Protein AF-0000000087413180 (afdb_homodimer)

Foldseek 3Di:
DKKKKKKFFWDVPQVVLVVCLCVPPVVVLCVVLPKAWPDKDWDDDDPDDTTMIITMTDAPDPVSVVSSVVCSVPDPVNVVSLCVSQVVHHTTPDMDMDMGDDDPVVVVVVVVVVVD/DKKKKKKFFWDVPQVVLVVCLCVPPVVVLCVVLPKAWPDKDWDDDDPDDTTMIITMTDAPDPVSVVSSVVCSVPDPVNVVSLCVSQVVHHTTPDMDMDMGDDDPVVVVVVVVVVVD

Secondary structure (DSSP, 8-state):
-EEEEEEEEEPTT-HHHHHHHIIIIIHHHHHHTT-EEEEEEEE---TT---EEEEEEEESSHHHHHHHHHHHHT-HHHHHHHHHHTTTS-SEEEEEEEEEE--HHHHHHHHHHHH-/-EEEEEEEEEPTT-HHHHHHHIIIIIHHHHHHTT-EEEEEEEE---TT---EEEEEEEESSHHHHHHHHHHHHT-HHHHHHHHHHTTTS-SEEEEEEEEEE--HHHHHHHHHHHH-

pLDDT: mean 90.56, std 16.08, range [30.81, 98.75]

Organism: NCBI:txid267746

Sequence (232 aa):
MIFELRKYTAMPGKMPDLLKRFENHTLRLFKKHDMSIVGFWCAEIDDNSADEIFYLLTFKDRNHLETSWNQFFTDEEWIKVKKESEKNGPLVAGVKSTILRTPAFFREGHEERRREMIFELRKYTAMPGKMPDLLKRFENHTLRLFKKHDMSIVGFWCAEIDDNSADEIFYLLTFKDRNHLETSWNQFFTDEEWIKVKKESEKNGPLVAGVKSTILRTPAFFREGHEERRRE

Nearest PDB structures (foldseek):
  2ap6-assembly1_A  TM=8.828E-01  e=2.186E-08  Agrobacterium fabrum str. C58
  5ixu-assembly1_A  TM=8.444E-01  e=2.840E-08  Paraburkholderia xenovorans LB400
  5k9f-assembly1_A  TM=8.907E-01  e=2.803E-07  Paraburkholderia xenovorans LB400
  1vqs-assembly1_B  TM=8.725E-01  e=8.524E-07  Agrobacterium fabrum str. C58
  7byw-assembly1_B  TM=5.966E-01  e=1.108E-01  Paracidovorax avenae ATCC 19860

Radius of gyration: 19.0 Å; Cα contacts (8 Å, |Δi|>4): 367; chains: 2; bounding box: 39×54×48 Å

Solvent-accessible surface area (backbone atoms only — not comparable to full-atom values): 12482 Å² total; per-residue (Å²): 105,33,34,37,42,37,39,35,32,33,26,92,90,22,48,68,61,47,52,48,45,37,72,74,43,47,57,61,51,30,52,75,41,73,40,45,74,77,48,59,29,33,47,64,64,56,104,80,51,72,54,31,39,38,36,32,35,45,33,70,38,70,66,51,44,55,51,29,51,52,52,46,72,67,29,66,68,49,52,48,51,55,51,62,72,31,69,92,42,75,39,66,69,45,76,46,78,44,49,28,34,66,48,72,75,55,55,53,49,54,53,47,56,69,71,96,103,34,32,36,42,38,38,35,32,33,26,91,90,22,48,68,60,47,50,48,45,39,74,75,43,47,58,63,50,31,53,75,42,72,41,44,75,79,46,60,30,32,47,64,63,55,103,81,51,73,54,30,39,40,36,32,34,44,32,69,39,71,67,50,44,52,51,30,50,52,51,46,71,66,29,67,67,49,51,48,51,54,52,63,74,30,69,93,42,75,39,65,70,45,75,47,80,42,48,29,36,62,48,71,74,56,55,54,50,55,54,46,55,71,70,97

Structure (mmCIF, N/CA/C/O backbone):
data_AF-0000000087413180-model_v1
#
loop_
_entity.id
_entity.type
_entity.pdbx_description
1 polymer 'NIPSNAP domain-containing protein'
#
loop_
_atom_site.group_PDB
_atom_site.id
_atom_site.type_symbol
_atom_site.label_atom_id
_atom_site.label_alt_id
_atom_site.label_comp_id
_atom_site.label_asym_id
_atom_site.label_entity_id
_atom_site.label_seq_id
_atom_site.pdbx_PDB_ins_code
_atom_site.Cartn_x
_atom_site.Cartn_y
_atom_site.Cartn_z
_atom_site.occupancy
_atom_site.B_iso_or_equiv
_atom_site.auth_seq_id
_atom_site.auth_comp_id
_atom_site.auth_asym_id
_atom_site.auth_atom_id
_atom_site.pdbx_PDB_model_num
ATOM 1 N N . MET A 1 1 ? -16.719 -0.895 -1.918 1 93.19 1 MET A N 1
ATOM 2 C CA . MET A 1 1 ? -15.469 -1.436 -2.436 1 93.19 1 MET A CA 1
ATOM 3 C C . MET A 1 1 ? -14.398 -1.462 -1.349 1 93.19 1 MET A C 1
ATOM 5 O O . MET A 1 1 ? -14.312 -0.539 -0.537 1 93.19 1 MET A O 1
ATOM 9 N N . ILE A 1 2 ? -13.68 -2.605 -1.309 1 95.31 2 ILE A N 1
ATOM 10 C CA . ILE A 1 2 ? -12.609 -2.711 -0.33 1 95.31 2 ILE A CA 1
ATOM 11 C C . ILE A 1 2 ? -11.297 -3.055 -1.037 1 95.31 2 ILE A C 1
ATOM 13 O O . ILE A 1 2 ? -11.305 -3.465 -2.201 1 95.31 2 ILE A O 1
ATOM 17 N N . PHE A 1 3 ? -10.211 -2.82 -0.294 1 96.94 3 PHE A N 1
ATOM 18 C CA . PHE A 1 3 ? -8.875 -3.107 -0.804 1 96.94 3 PHE A CA 1
ATOM 19 C C . PHE A 1 3 ? -8.156 -4.098 0.102 1 96.94 3 PHE A C 1
ATOM 21 O O . PHE A 1 3 ? -8.477 -4.215 1.286 1 96.94 3 PHE A O 1
ATOM 28 N N . GLU A 1 4 ? -7.305 -4.801 -0.457 1 97.94 4 GLU A N 1
ATOM 29 C CA . GLU A 1 4 ? -6.391 -5.652 0.301 1 97.94 4 GLU A CA 1
ATOM 30 C C . GLU A 1 4 ? -4.938 -5.371 -0.073 1 97.94 4 GLU A C 1
ATOM 32 O O . GLU A 1 4 ? -4.551 -5.523 -1.233 1 97.94 4 GLU A O 1
ATOM 37 N N . LEU A 1 5 ? -4.199 -4.949 0.893 1 98.25 5 LEU A N 1
ATOM 38 C CA . LEU A 1 5 ? -2.756 -4.82 0.741 1 98.25 5 LEU A CA 1
ATOM 39 C C . LEU A 1 5 ? -2.043 -6.07 1.248 1 98.25 5 LEU A C 1
ATOM 41 O O . LEU A 1 5 ? -2.213 -6.461 2.406 1 98.25 5 LEU A O 1
ATOM 45 N N . ARG A 1 6 ? -1.249 -6.688 0.356 1 98.38 6 ARG A N 1
ATOM 46 C CA . ARG A 1 6 ? -0.467 -7.848 0.77 1 98.38 6 ARG A CA 1
ATOM 47 C C . ARG A 1 6 ? 1.028 -7.559 0.68 1 98.38 6 ARG A C 1
ATOM 49 O O . ARG A 1 6 ? 1.507 -7.043 -0.332 1 98.38 6 ARG A O 1
ATOM 56 N N . LYS A 1 7 ? 1.663 -7.844 1.753 1 97.69 7 LYS A N 1
ATOM 57 C CA . LYS A 1 7 ? 3.117 -7.762 1.842 1 97.69 7 LYS A CA 1
ATOM 58 C C . LYS A 1 7 ? 3.744 -9.148 1.912 1 97.69 7 LYS A C 1
ATOM 60 O O . LYS A 1 7 ? 3.416 -9.938 2.801 1 97.69 7 LYS A O 1
ATOM 65 N N . TYR A 1 8 ? 4.68 -9.359 0.95 1 97.62 8 TYR A N 1
ATOM 66 C CA . TYR A 1 8 ? 5.438 -10.609 0.924 1 97.62 8 TYR A CA 1
ATOM 67 C C . TYR A 1 8 ? 6.887 -10.367 1.328 1 97.62 8 TYR A C 1
ATOM 69 O O . TYR A 1 8 ? 7.508 -9.398 0.894 1 97.62 8 TYR A O 1
ATOM 77 N N . THR A 1 9 ? 7.305 -11.266 2.17 1 96.81 9 THR A N 1
ATOM 78 C CA . THR A 1 9 ? 8.742 -11.359 2.395 1 96.81 9 THR A CA 1
ATOM 79 C C . THR A 1 9 ? 9.312 -12.602 1.719 1 96.81 9 THR A C 1
ATOM 81 O O . THR A 1 9 ? 8.891 -13.727 2.006 1 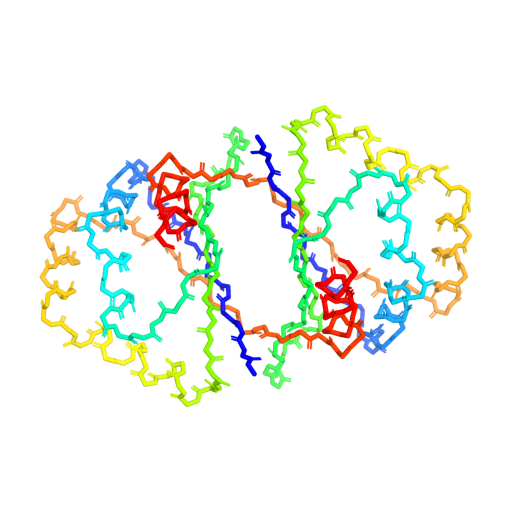96.81 9 THR A O 1
ATOM 84 N N . ALA A 1 10 ? 10.234 -12.352 0.832 1 96.38 10 ALA A N 1
ATOM 85 C CA . ALA A 1 10 ? 10.836 -13.469 0.103 1 96.38 10 ALA A CA 1
ATOM 86 C C . ALA A 1 10 ? 11.875 -14.188 0.959 1 96.38 10 ALA A C 1
ATOM 88 O O . ALA A 1 10 ? 12.547 -13.562 1.783 1 96.38 10 ALA A O 1
ATOM 89 N N . MET A 1 11 ? 12 -15.461 0.75 1 95.94 11 MET A N 1
ATOM 90 C CA . MET A 1 11 ? 13.148 -16.172 1.298 1 95.94 11 MET A CA 1
ATOM 91 C C . MET A 1 11 ? 14.453 -15.648 0.714 1 95.94 11 MET A C 1
ATOM 93 O O . MET A 1 11 ? 14.484 -15.195 -0.433 1 95.94 11 MET A O 1
ATOM 97 N N . PRO A 1 12 ? 15.484 -15.719 1.566 1 93.38 12 PRO A N 1
ATOM 98 C CA . PRO A 1 12 ? 16.766 -15.227 1.05 1 93.38 12 PRO A CA 1
ATOM 99 C C . PRO A 1 12 ? 17.125 -15.82 -0.307 1 93.38 12 PRO A C 1
ATOM 101 O O . PRO A 1 12 ? 17.094 -17.047 -0.474 1 93.38 12 PRO A O 1
ATOM 104 N N . GLY A 1 13 ? 17.312 -14.945 -1.312 1 92.56 13 GLY A N 1
ATOM 105 C CA . GLY A 1 13 ? 17.766 -15.367 -2.627 1 92.56 13 GLY A CA 1
ATOM 106 C C . GLY A 1 13 ? 16.641 -15.797 -3.541 1 92.56 13 GLY A C 1
ATOM 107 O O . GLY A 1 13 ? 16.875 -16.172 -4.691 1 92.56 13 GLY A O 1
ATOM 108 N N . LYS A 1 14 ? 15.367 -15.664 -3.115 1 95.56 14 LYS A N 1
ATOM 109 C CA . LYS A 1 14 ? 14.273 -16.266 -3.865 1 95.56 14 LYS A CA 1
ATOM 110 C C . LYS A 1 14 ? 13.406 -15.211 -4.527 1 95.56 14 LYS A C 1
ATOM 112 O O . LYS A 1 14 ? 12.406 -15.531 -5.172 1 95.56 14 LYS A O 1
ATOM 117 N N . MET A 1 15 ? 13.844 -14 -4.469 1 94.38 15 MET A N 1
ATOM 118 C CA . MET A 1 15 ? 13.047 -12.914 -5.023 1 94.38 15 MET A CA 1
ATOM 119 C C . MET A 1 15 ? 12.867 -13.086 -6.531 1 9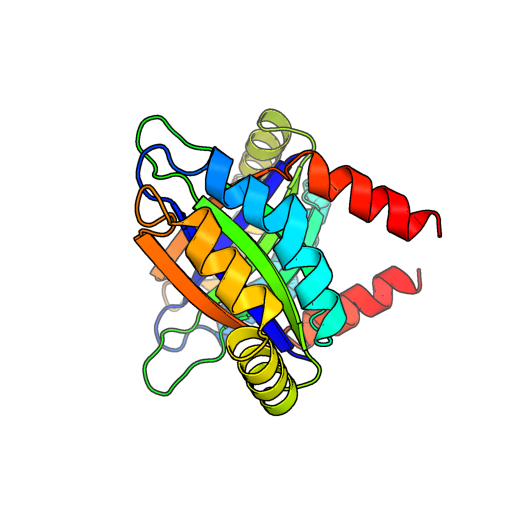4.38 15 MET A C 1
ATOM 121 O O . MET A 1 15 ? 11.758 -12.984 -7.047 1 94.38 15 MET A O 1
ATOM 125 N N . PRO A 1 16 ? 13.922 -13.438 -7.285 1 94.25 16 PRO A N 1
ATOM 126 C CA . PRO A 1 16 ? 13.727 -13.594 -8.727 1 94.25 16 PRO A CA 1
ATOM 127 C C . PRO A 1 16 ? 12.711 -14.68 -9.078 1 94.25 16 PRO A C 1
ATOM 129 O O . PRO A 1 16 ? 11.867 -14.492 -9.961 1 94.25 16 PRO A O 1
ATOM 132 N N . ASP A 1 17 ? 12.727 -15.766 -8.336 1 96.25 17 ASP A N 1
ATOM 133 C CA . ASP A 1 17 ? 11.797 -16.859 -8.586 1 96.25 17 ASP A CA 1
ATOM 134 C C . ASP A 1 17 ? 10.367 -16.453 -8.219 1 96.25 17 ASP A C 1
ATOM 136 O O . ASP A 1 17 ? 9.414 -16.812 -8.922 1 96.25 17 ASP A O 1
ATOM 140 N N . LEU A 1 18 ? 10.242 -15.766 -7.168 1 97.19 18 LEU A N 1
ATOM 141 C CA . LEU A 1 18 ? 8.938 -15.297 -6.73 1 97.19 18 LEU A CA 1
ATOM 142 C C . LEU A 1 18 ? 8.336 -14.336 -7.75 1 97.19 18 LEU A C 1
ATOM 144 O O . LEU A 1 18 ? 7.164 -14.461 -8.117 1 97.19 18 LEU A O 1
ATOM 148 N N . LEU A 1 19 ? 9.156 -13.414 -8.242 1 96.44 19 LEU A N 1
ATOM 149 C CA . LEU A 1 19 ? 8.695 -12.461 -9.242 1 96.44 19 LEU A CA 1
ATOM 150 C C . LEU A 1 19 ? 8.289 -13.18 -10.531 1 96.44 19 LEU A C 1
ATOM 152 O O . LEU A 1 19 ? 7.289 -12.82 -11.156 1 96.44 19 LEU A O 1
ATOM 156 N N . LYS A 1 20 ? 9.023 -14.172 -10.867 1 96.75 20 LYS A N 1
ATOM 157 C CA . LYS A 1 20 ? 8.695 -14.961 -12.055 1 96.75 20 LYS A CA 1
ATOM 158 C C . LYS A 1 20 ? 7.34 -15.648 -11.906 1 96.75 20 LYS A C 1
ATOM 160 O O . LYS A 1 20 ? 6.57 -15.734 -12.859 1 96.75 20 LYS A O 1
ATOM 165 N N . ARG A 1 21 ? 7.059 -16.125 -10.758 1 98.25 21 ARG A N 1
ATOM 166 C CA . ARG A 1 21 ? 5.77 -16.766 -10.508 1 98.25 21 ARG A CA 1
ATOM 167 C C . ARG A 1 21 ? 4.621 -15.781 -10.695 1 98.25 21 ARG A C 1
ATOM 169 O O . ARG A 1 21 ? 3.598 -16.125 -11.289 1 98.25 21 ARG A O 1
ATOM 176 N N . PHE A 1 22 ? 4.809 -14.578 -10.156 1 97.75 22 PHE A N 1
ATOM 177 C CA . PHE A 1 22 ? 3.775 -13.57 -10.344 1 97.75 22 PHE A CA 1
ATOM 178 C C . PHE A 1 22 ? 3.611 -13.227 -11.82 1 97.75 22 PHE A C 1
ATOM 180 O O . PHE A 1 22 ? 2.494 -13.227 -12.344 1 97.75 22 PHE A O 1
ATOM 187 N N . GLU A 1 23 ? 4.707 -12.969 -12.477 1 96.31 23 GLU A N 1
ATOM 188 C CA . GLU A 1 23 ? 4.715 -12.508 -13.859 1 96.31 23 GLU A CA 1
ATOM 189 C C . GLU A 1 23 ? 4.109 -13.555 -14.797 1 96.31 23 GLU A C 1
ATOM 191 O O . GLU A 1 23 ? 3.281 -13.219 -15.648 1 96.31 23 GLU A O 1
ATOM 196 N N . ASN A 1 24 ? 4.398 -14.766 -14.547 1 97.5 24 ASN A N 1
ATOM 197 C CA . ASN A 1 24 ? 4.082 -15.789 -15.539 1 97.5 24 ASN A CA 1
ATOM 198 C C . ASN A 1 24 ? 2.75 -16.469 -15.227 1 97.5 24 ASN A C 1
ATOM 200 O O . ASN A 1 24 ? 2.17 -17.125 -16.094 1 97.5 24 ASN A O 1
ATOM 204 N N . HIS A 1 25 ? 2.277 -16.344 -13.984 1 98.06 25 HIS A N 1
ATOM 205 C CA . HIS A 1 25 ? 1.118 -17.156 -13.641 1 98.06 25 HIS A CA 1
ATOM 206 C C . HIS A 1 25 ? 0.125 -16.375 -12.789 1 98.06 25 HIS A C 1
ATOM 208 O O . HIS A 1 25 ? -1.032 -16.203 -13.18 1 98.06 25 HIS A O 1
ATOM 214 N N . THR A 1 26 ? 0.602 -15.828 -11.703 1 98 26 THR A N 1
ATOM 215 C CA . THR A 1 26 ? -0.271 -15.391 -10.617 1 98 26 THR A CA 1
ATOM 216 C C . THR A 1 26 ? -1.176 -14.25 -11.078 1 98 26 THR A C 1
ATOM 218 O O . THR A 1 26 ? -2.375 -14.25 -10.797 1 98 26 THR A O 1
ATOM 221 N N . LEU A 1 27 ? -0.649 -13.328 -11.859 1 96.88 27 LEU A N 1
ATOM 222 C CA . LEU A 1 27 ? -1.434 -12.172 -12.266 1 96.88 27 LEU A CA 1
ATOM 223 C C . LEU A 1 27 ? -2.566 -12.578 -13.203 1 96.88 27 LEU A C 1
ATOM 225 O O . LEU A 1 27 ? -3.674 -12.039 -13.109 1 96.88 27 LEU A O 1
ATOM 229 N N . ARG A 1 28 ? -2.297 -13.508 -14.086 1 96.81 28 ARG A N 1
ATOM 230 C CA . ARG A 1 28 ? -3.346 -14.031 -14.953 1 96.81 28 ARG A CA 1
ATOM 231 C C . ARG A 1 28 ? -4.418 -14.758 -14.148 1 96.81 28 ARG A C 1
ATOM 233 O O . ARG A 1 28 ? -5.609 -14.633 -14.43 1 96.81 28 ARG A O 1
ATOM 240 N N . LEU A 1 29 ? -4 -15.461 -13.148 1 98.31 29 LEU A N 1
ATOM 241 C CA . LEU A 1 29 ? -4.934 -16.219 -12.312 1 98.31 29 LEU A CA 1
ATOM 242 C C . LEU A 1 29 ? -5.77 -15.273 -11.453 1 98.31 29 LEU A C 1
ATOM 244 O O . LEU A 1 29 ? -6.934 -15.555 -11.164 1 98.31 29 LEU A O 1
ATOM 248 N N . PHE A 1 30 ? -5.199 -14.141 -11.008 1 98.12 30 PHE A N 1
ATOM 249 C CA . PHE A 1 30 ? -5.996 -13.125 -10.328 1 98.12 30 PHE A CA 1
ATOM 250 C C . PHE A 1 30 ? -7.172 -12.688 -11.195 1 98.12 30 PHE A C 1
ATOM 252 O O . PHE A 1 30 ? -8.312 -12.641 -10.727 1 98.12 30 PHE A O 1
ATOM 259 N N . LYS A 1 31 ? -6.855 -12.438 -12.438 1 96.81 31 LYS A N 1
ATOM 260 C CA . LYS A 1 31 ? -7.906 -12.031 -13.367 1 96.81 31 LYS A CA 1
ATOM 261 C C . LYS A 1 31 ? -8.953 -13.133 -13.531 1 96.81 31 LYS A C 1
ATOM 263 O O . LYS A 1 31 ? -10.156 -12.859 -13.516 1 96.81 31 LYS A O 1
ATOM 268 N N . LYS A 1 32 ? -8.5 -14.344 -13.664 1 97.81 32 LYS A N 1
ATOM 269 C CA . LYS A 1 32 ? -9.383 -15.5 -13.805 1 97.81 32 LYS A CA 1
ATOM 270 C C . LYS A 1 32 ? -10.383 -15.57 -12.648 1 97.81 32 LYS A C 1
ATOM 272 O O . LYS A 1 32 ? -11.539 -15.961 -12.836 1 97.81 32 LYS A O 1
ATOM 277 N N . HIS A 1 33 ? -9.969 -15.125 -11.477 1 98.38 33 HIS A N 1
ATOM 278 C CA . HIS A 1 33 ? -10.805 -15.297 -10.297 1 98.38 33 HIS A CA 1
ATOM 279 C C . HIS A 1 33 ? -11.352 -13.961 -9.812 1 98.38 33 HIS A C 1
ATOM 281 O O . HIS A 1 33 ? -11.625 -13.789 -8.617 1 98.38 33 HIS A O 1
ATOM 287 N N . ASP A 1 34 ? -11.398 -12.984 -10.656 1 97.38 34 ASP A N 1
ATOM 288 C CA . ASP A 1 34 ? -12.062 -11.703 -10.461 1 97.38 34 ASP A CA 1
ATOM 289 C C . ASP A 1 34 ? -11.391 -10.898 -9.344 1 97.38 34 ASP A C 1
ATOM 291 O O . ASP A 1 34 ? -12.07 -10.305 -8.508 1 97.38 34 ASP A O 1
ATOM 295 N N . MET A 1 35 ? -10.086 -11.016 -9.32 1 97.69 35 MET A N 1
ATOM 296 C CA . MET A 1 35 ? -9.258 -10.203 -8.438 1 97.69 35 MET A CA 1
ATOM 297 C C . MET A 1 35 ? -8.547 -9.102 -9.211 1 97.69 35 MET A C 1
ATOM 299 O O . MET A 1 35 ? -7.672 -9.383 -10.031 1 97.69 35 MET A O 1
ATOM 303 N N . SER A 1 36 ? -8.914 -7.895 -8.93 1 96.25 36 SER A N 1
ATOM 304 C CA . SER A 1 36 ? -8.352 -6.777 -9.68 1 96.25 36 SER A CA 1
ATOM 305 C C . SER A 1 36 ? -7.133 -6.188 -8.969 1 96.25 36 SER A C 1
ATOM 307 O O . SER A 1 36 ? -7.234 -5.734 -7.828 1 96.25 36 SER A O 1
ATOM 309 N N . ILE A 1 37 ? -6.039 -6.223 -9.664 1 96.44 37 ILE A N 1
ATOM 310 C CA . ILE A 1 37 ? -4.812 -5.684 -9.086 1 96.44 37 ILE A CA 1
ATOM 311 C C . ILE A 1 37 ? -4.695 -4.199 -9.414 1 96.44 37 ILE A C 1
ATOM 313 O O . ILE A 1 37 ? -4.883 -3.791 -10.562 1 96.44 37 ILE A O 1
ATOM 317 N N . VAL A 1 38 ? -4.422 -3.396 -8.375 1 94.44 38 VAL A N 1
ATOM 318 C CA . VAL A 1 38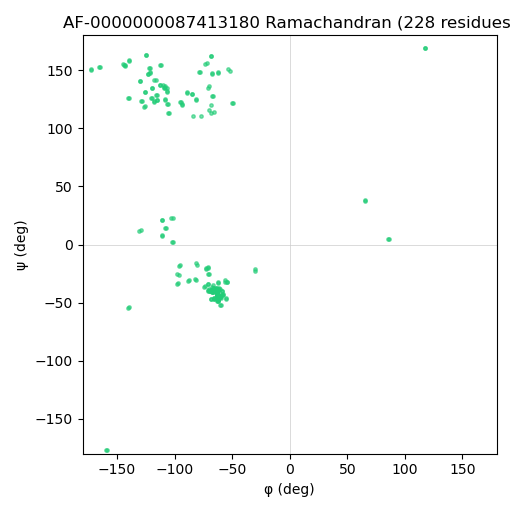 ? -4.312 -1.946 -8.5 1 94.44 38 VAL A CA 1
ATOM 319 C C . VAL A 1 38 ? -2.844 -1.548 -8.633 1 94.44 38 VAL A C 1
ATOM 321 O O . VAL A 1 38 ? -2.516 -0.599 -9.344 1 94.44 38 VAL A O 1
ATOM 324 N N . GLY A 1 39 ? -2.016 -2.281 -7.992 1 96.25 39 GLY A N 1
ATOM 325 C CA . GLY A 1 39 ? -0.591 -1.985 -8.016 1 96.25 39 GLY A CA 1
ATOM 326 C C . GLY A 1 39 ? 0.264 -3.133 -7.512 1 96.25 39 GLY A C 1
ATOM 327 O O . GLY A 1 39 ? -0.209 -3.982 -6.754 1 96.25 39 GLY A O 1
ATOM 328 N N . PHE A 1 40 ? 1.48 -3.166 -8.008 1 97.19 40 PHE A N 1
ATOM 329 C CA . PHE A 1 40 ? 2.498 -4.16 -7.688 1 97.19 40 PHE A CA 1
ATOM 330 C C . PHE A 1 40 ? 3.869 -3.51 -7.559 1 97.19 40 PHE A C 1
ATOM 332 O O . PHE A 1 40 ? 4.312 -2.799 -8.461 1 97.19 40 PHE A O 1
ATOM 339 N N . TRP A 1 41 ? 4.52 -3.781 -6.367 1 96.81 41 TRP A N 1
ATOM 340 C CA . TRP A 1 41 ? 5.777 -3.084 -6.125 1 96.81 41 TRP A CA 1
ATOM 341 C C . TRP A 1 41 ? 6.77 -3.99 -5.402 1 96.81 41 TRP A C 1
ATOM 343 O O . TRP A 1 41 ? 6.371 -4.93 -4.707 1 96.81 41 TRP A O 1
ATOM 353 N N . CYS A 1 42 ? 7.98 -3.658 -5.625 1 95.5 42 CYS A N 1
ATOM 354 C CA . CYS A 1 42 ? 9.062 -4.184 -4.805 1 95.5 42 CYS A CA 1
ATOM 355 C C . CYS A 1 42 ? 9.656 -3.092 -3.92 1 95.5 42 CYS A C 1
ATOM 357 O O . CYS A 1 42 ? 9.836 -1.955 -4.363 1 95.5 42 CYS A O 1
ATOM 359 N N . ALA A 1 43 ? 9.914 -3.455 -2.646 1 95.38 43 ALA A N 1
ATOM 360 C CA . ALA A 1 43 ? 10.555 -2.494 -1.75 1 95.38 43 ALA A CA 1
ATOM 361 C C . ALA A 1 43 ? 12.008 -2.264 -2.135 1 95.38 43 ALA A C 1
ATOM 363 O O . ALA A 1 43 ? 12.719 -3.207 -2.5 1 95.38 43 ALA A O 1
ATOM 364 N N . GLU A 1 44 ? 12.359 -0.986 -2.109 1 89.06 44 GLU A N 1
ATOM 365 C CA . GLU A 1 44 ? 13.781 -0.7 -2.289 1 89.06 44 GLU A CA 1
ATOM 366 C C . GLU A 1 44 ? 14.594 -1.141 -1.074 1 89.06 44 GLU A C 1
ATOM 368 O O . GLU A 1 44 ? 14.188 -0.909 0.067 1 89.06 44 GLU A O 1
ATOM 373 N N . ILE A 1 45 ? 15.453 -2.1 -1.322 1 70.19 45 ILE A N 1
ATOM 374 C CA . ILE A 1 45 ? 16.219 -2.701 -0.235 1 70.19 45 ILE A CA 1
ATOM 375 C C . ILE A 1 45 ? 17.359 -1.771 0.17 1 70.19 45 ILE A C 1
ATOM 377 O O . ILE A 1 45 ? 18.094 -1.257 -0.686 1 70.19 45 ILE A O 1
ATOM 381 N N . ASP A 1 46 ? 17.156 -1.25 1.356 1 60.69 46 ASP A N 1
ATOM 382 C CA . ASP A 1 46 ? 18.406 -0.777 1.939 1 60.69 46 ASP A CA 1
ATOM 383 C C . ASP A 1 46 ? 19.281 -1.946 2.41 1 60.69 46 ASP A C 1
ATOM 385 O O . ASP A 1 46 ? 18.812 -3.084 2.471 1 60.69 46 ASP A O 1
ATOM 389 N N . ASP A 1 47 ? 20.594 -1.935 2.551 1 52.12 47 ASP A N 1
ATOM 390 C CA . ASP A 1 47 ? 21.641 -2.92 2.83 1 52.12 47 ASP A CA 1
ATOM 391 C C . ASP A 1 47 ? 21.109 -4.059 3.695 1 52.12 47 ASP A C 1
ATOM 393 O O . ASP A 1 47 ? 21.688 -5.137 3.746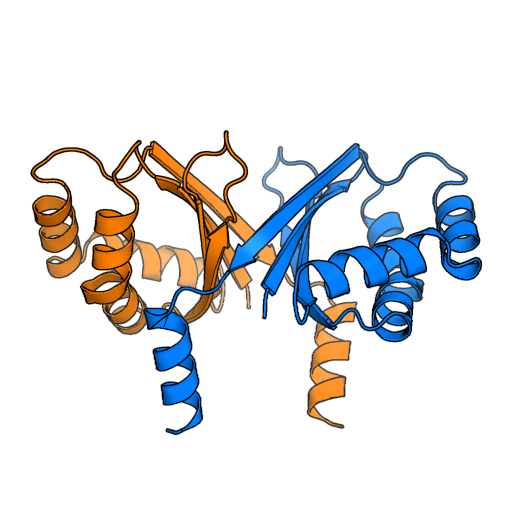 1 52.12 47 ASP A O 1
ATOM 397 N N . ASN A 1 48 ? 19.984 -3.828 4.441 1 47.25 48 ASN A N 1
ATOM 398 C CA . ASN A 1 48 ? 19.703 -4.883 5.406 1 47.25 48 ASN A CA 1
ATOM 399 C C . ASN A 1 48 ? 18.25 -5.34 5.324 1 47.25 48 ASN A C 1
ATOM 401 O O . ASN A 1 48 ? 17.766 -6.062 6.195 1 47.25 48 ASN A O 1
ATOM 405 N N . SER A 1 49 ? 17.562 -4.93 4.297 1 56.72 49 SER A N 1
ATOM 406 C CA . SER A 1 49 ? 16.156 -5.309 4.367 1 56.72 49 SER A CA 1
ATOM 407 C C . SER A 1 49 ? 15.836 -6.438 3.393 1 56.72 49 SER A C 1
ATOM 409 O O . SER A 1 49 ? 16.531 -6.605 2.383 1 56.72 49 SER A O 1
ATOM 411 N N . ALA A 1 50 ? 15.078 -7.445 3.93 1 62.09 50 ALA A N 1
ATOM 412 C CA . ALA A 1 50 ? 14.578 -8.562 3.133 1 62.09 50 ALA A CA 1
ATOM 413 C C . ALA A 1 50 ? 13.836 -8.062 1.894 1 62.09 50 ALA A C 1
ATOM 415 O O . ALA A 1 50 ? 13.289 -6.961 1.891 1 62.09 50 ALA A O 1
ATOM 416 N N . ASP A 1 51 ? 13.938 -8.914 0.872 1 87.38 51 ASP A N 1
ATOM 417 C CA . ASP A 1 51 ? 13.211 -8.633 -0.361 1 87.38 51 ASP A CA 1
ATOM 418 C C . ASP A 1 51 ? 11.703 -8.711 -0.141 1 87.38 51 ASP A C 1
ATOM 420 O O . ASP A 1 51 ? 11.188 -9.734 0.31 1 87.38 51 ASP A O 1
ATOM 424 N N . GLU A 1 52 ? 11.039 -7.516 -0.293 1 96.44 52 GLU A N 1
ATOM 425 C CA . GLU A 1 52 ? 9.602 -7.473 -0.054 1 96.44 52 GLU A CA 1
ATOM 426 C C . GLU A 1 52 ? 8.844 -7.078 -1.317 1 96.44 52 GLU A C 1
ATOM 428 O O . GLU A 1 52 ? 9.305 -6.238 -2.092 1 96.44 52 GLU A O 1
ATOM 433 N N . ILE A 1 53 ? 7.727 -7.715 -1.476 1 96.88 53 ILE A N 1
ATOM 434 C CA . ILE A 1 53 ? 6.766 -7.367 -2.516 1 96.88 53 ILE A CA 1
ATOM 435 C C . ILE A 1 53 ? 5.492 -6.812 -1.878 1 96.88 53 ILE A C 1
ATOM 437 O O . ILE A 1 53 ? 5.027 -7.328 -0.861 1 96.88 53 ILE A O 1
ATOM 441 N N . PHE A 1 54 ? 4.984 -5.789 -2.436 1 97.69 54 PHE A N 1
ATOM 442 C CA . PHE A 1 54 ? 3.678 -5.246 -2.082 1 97.69 54 PHE A CA 1
ATOM 443 C C . PHE A 1 54 ? 2.742 -5.258 -3.283 1 97.69 54 PHE A C 1
ATOM 445 O O . PHE A 1 54 ? 3.137 -4.879 -4.387 1 97.69 54 PHE A O 1
ATOM 452 N N . TYR A 1 55 ? 1.519 -5.691 -3.074 1 98.19 55 TYR A N 1
ATOM 453 C CA . TYR A 1 55 ? 0.528 -5.457 -4.117 1 98.19 55 TYR A CA 1
ATOM 454 C C . TYR A 1 55 ? -0.843 -5.176 -3.516 1 98.19 55 TYR A C 1
ATOM 456 O O . TYR A 1 55 ? -1.106 -5.527 -2.363 1 98.19 55 TYR A O 1
ATOM 464 N N . LEU A 1 56 ? -1.62 -4.504 -4.242 1 98.19 56 LEU A N 1
ATOM 465 C CA . LEU A 1 56 ? -2.939 -4.039 -3.824 1 98.19 56 LEU A CA 1
ATOM 466 C C . LEU A 1 56 ? -4.023 -4.598 -4.738 1 98.19 56 LEU A C 1
ATOM 468 O O . LEU A 1 56 ? -3.938 -4.477 -5.961 1 98.19 56 LEU A O 1
ATOM 472 N N . LEU A 1 57 ? -5.039 -5.254 -4.09 1 98.25 57 LEU A N 1
ATOM 473 C CA . LEU A 1 57 ? -6.207 -5.766 -4.797 1 98.25 57 LEU A CA 1
ATOM 474 C C . LEU A 1 57 ? -7.465 -4.996 -4.406 1 98.25 57 LEU A C 1
ATOM 476 O O . LEU A 1 57 ? -7.531 -4.43 -3.314 1 98.25 57 LEU A O 1
ATOM 480 N N . THR A 1 58 ? -8.406 -4.988 -5.281 1 97.38 58 THR A N 1
ATOM 481 C CA . THR A 1 58 ? -9.703 -4.426 -4.93 1 97.38 58 THR A CA 1
ATOM 482 C C . THR A 1 58 ? -10.805 -5.473 -5.086 1 97.38 58 THR A C 1
ATOM 484 O O . THR A 1 58 ? -10.719 -6.348 -5.949 1 97.38 58 THR A O 1
ATOM 487 N N . PHE A 1 59 ? -11.82 -5.398 -4.277 1 97.88 59 PHE A N 1
ATOM 488 C CA . PHE A 1 59 ? -12.984 -6.273 -4.246 1 97.88 59 PHE A CA 1
ATOM 489 C C . PHE A 1 59 ? -14.258 -5.477 -3.992 1 97.88 59 PHE A C 1
ATOM 491 O O . PHE A 1 59 ? -14.211 -4.383 -3.426 1 97.88 59 PHE A O 1
ATOM 498 N N . LYS A 1 60 ? -15.336 -6.078 -4.379 1 97.56 60 LYS A N 1
ATOM 499 C CA . LYS A 1 60 ? -16.625 -5.43 -4.137 1 97.56 60 LYS A CA 1
ATOM 500 C C . LYS A 1 60 ? -16.922 -5.336 -2.643 1 97.56 60 LYS A C 1
ATOM 502 O O . LYS A 1 60 ? -17.469 -4.336 -2.174 1 97.56 60 LYS A O 1
ATOM 507 N N . ASP A 1 61 ? -16.734 -6.391 -1.962 1 96.44 61 ASP A N 1
ATOM 508 C CA . ASP A 1 61 ? -16.938 -6.492 -0.521 1 96.44 61 ASP A CA 1
ATOM 509 C C . ASP A 1 61 ? -16.172 -7.68 0.062 1 96.44 61 ASP A C 1
ATOM 511 O O . ASP A 1 61 ? -15.414 -8.344 -0.646 1 96.44 61 ASP A O 1
ATOM 515 N N . ARG A 1 62 ? -16.328 -7.93 1.359 1 95.62 62 ARG A N 1
ATOM 516 C CA . ARG A 1 62 ? -15.602 -8.984 2.055 1 95.62 62 ARG A CA 1
ATOM 517 C C . ARG A 1 62 ? -15.961 -10.359 1.49 1 95.62 62 ARG A C 1
ATOM 519 O O . ARG A 1 62 ? -15.102 -11.242 1.401 1 95.62 62 ARG A O 1
ATOM 526 N N . ASN A 1 63 ? -17.203 -10.531 1.2 1 97.69 63 ASN A N 1
ATOM 527 C CA . ASN A 1 63 ? -17.625 -11.805 0.62 1 97.69 63 ASN A CA 1
ATOM 528 C C . ASN A 1 63 ? -16.922 -12.07 -0.708 1 97.69 63 ASN A C 1
ATOM 530 O O . ASN A 1 63 ? -16.469 -13.188 -0.964 1 97.69 63 ASN A O 1
ATOM 534 N N . HIS A 1 64 ? -16.875 -11.047 -1.546 1 98.44 64 HIS A N 1
ATOM 535 C CA . HIS A 1 64 ? -16.156 -11.148 -2.809 1 98.44 64 HIS A CA 1
ATOM 536 C C . HIS A 1 64 ? -14.688 -11.508 -2.578 1 98.44 64 HIS A C 1
ATOM 538 O O . HIS A 1 64 ? -14.141 -12.383 -3.258 1 98.44 64 HIS A O 1
ATOM 544 N N . LEU A 1 65 ? -14.062 -10.906 -1.624 1 98.12 65 LEU A N 1
ATOM 545 C CA . LEU A 1 65 ? -12.672 -11.188 -1.271 1 98.12 65 LEU A CA 1
ATOM 546 C C . LEU A 1 65 ? -12.5 -12.648 -0.867 1 98.12 65 LEU A C 1
ATOM 548 O O . LEU A 1 65 ? -11.672 -13.359 -1.437 1 98.12 65 LEU A O 1
ATOM 552 N N . GLU A 1 66 ? -13.273 -13.07 0.015 1 97.94 66 GLU A N 1
ATOM 553 C CA . GLU A 1 66 ? -13.156 -14.422 0.55 1 97.94 66 GLU A CA 1
ATOM 554 C C . GLU A 1 66 ? -13.414 -15.469 -0.532 1 97.94 66 GLU A C 1
ATOM 556 O O . GLU A 1 66 ? -12.688 -16.453 -0.628 1 97.94 66 GLU A O 1
ATOM 561 N N . THR A 1 67 ? -14.414 -15.227 -1.325 1 98.44 67 THR A N 1
ATOM 562 C CA . THR A 1 67 ? -14.758 -16.156 -2.391 1 98.44 67 THR A CA 1
ATOM 563 C C . THR A 1 67 ? -13.648 -16.219 -3.434 1 98.44 67 THR A C 1
ATOM 565 O O . THR A 1 67 ? -13.266 -17.312 -3.873 1 98.44 67 THR A O 1
ATOM 568 N N . SER A 1 68 ? -13.156 -15.086 -3.832 1 98.69 68 SER A N 1
ATOM 569 C CA . SER A 1 68 ? -12.102 -15.031 -4.84 1 98.69 68 SER A CA 1
ATOM 570 C C . SER A 1 68 ? -10.836 -15.734 -4.359 1 98.69 68 SER A C 1
ATOM 572 O O . SER A 1 68 ? -10.242 -16.531 -5.094 1 98.69 68 SER A O 1
ATOM 574 N N . TRP A 1 69 ? -10.477 -15.477 -3.119 1 98.62 69 TRP A N 1
ATOM 575 C CA . TRP A 1 69 ? -9.281 -16.125 -2.588 1 98.62 69 TRP A CA 1
ATOM 576 C C . TRP A 1 69 ? -9.5 -17.641 -2.459 1 98.62 69 TRP A C 1
ATOM 578 O O . TRP A 1 69 ? -8.586 -18.422 -2.732 1 98.62 69 TRP A O 1
ATOM 588 N N . ASN A 1 70 ? -10.656 -18.016 -2.02 1 98.56 70 ASN A N 1
ATOM 589 C CA . ASN A 1 70 ? -10.945 -19.453 -1.94 1 98.56 70 ASN A CA 1
ATOM 590 C C . ASN A 1 70 ? -10.836 -20.125 -3.305 1 98.56 70 ASN A C 1
ATOM 592 O O . ASN A 1 70 ? -10.25 -21.203 -3.424 1 98.56 70 ASN A O 1
ATOM 596 N N . GLN A 1 71 ? -11.367 -19.5 -4.305 1 98.69 71 GLN A N 1
ATOM 597 C CA . GLN A 1 71 ? -11.289 -20.016 -5.66 1 98.69 71 GLN A CA 1
ATOM 598 C C . GLN A 1 71 ? -9.844 -20.047 -6.16 1 98.69 71 GLN A C 1
ATOM 600 O O . GLN A 1 71 ? -9.422 -21 -6.82 1 98.69 71 GLN A O 1
ATOM 605 N N . PHE A 1 72 ? -9.125 -19.062 -5.852 1 98.75 72 PHE A N 1
ATOM 606 C CA . PHE A 1 72 ? -7.719 -18.984 -6.238 1 98.75 72 PHE A CA 1
ATOM 607 C C . PHE A 1 72 ? -6.918 -20.125 -5.609 1 98.75 72 PHE A C 1
ATOM 609 O O . PHE A 1 72 ? -6.203 -20.844 -6.309 1 98.75 72 PHE A O 1
ATOM 616 N N . PHE A 1 73 ? -7.102 -20.328 -4.305 1 98.31 73 PHE A N 1
ATOM 617 C CA . PHE A 1 73 ? -6.27 -21.281 -3.578 1 98.31 73 PHE A CA 1
ATOM 618 C C . PHE A 1 73 ? -6.641 -22.719 -3.939 1 98.31 73 PHE A C 1
ATOM 620 O O . PHE A 1 73 ? -5.836 -23.641 -3.758 1 98.31 73 PHE A O 1
ATOM 627 N N . THR A 1 74 ? -7.836 -22.875 -4.449 1 98.44 74 THR A N 1
ATOM 628 C CA . THR A 1 74 ? -8.266 -24.219 -4.797 1 98.44 74 THR A CA 1
ATOM 629 C C . THR A 1 74 ? -8.156 -24.453 -6.305 1 98.44 74 THR A C 1
ATOM 631 O O . THR A 1 74 ? -8.531 -25.516 -6.801 1 98.44 74 THR A O 1
ATOM 634 N N . ASP A 1 75 ? -7.68 -23.5 -7.082 1 98.62 75 ASP A N 1
ATOM 635 C CA . ASP A 1 75 ? -7.441 -23.625 -8.516 1 98.62 75 ASP A CA 1
ATOM 636 C C . ASP A 1 75 ? -6.312 -24.609 -8.805 1 98.62 75 ASP A C 1
ATOM 638 O O . ASP A 1 75 ? -5.207 -24.469 -8.281 1 98.62 75 ASP A O 1
ATOM 642 N N . GLU A 1 76 ? -6.582 -25.547 -9.664 1 98.44 76 GLU A N 1
ATOM 643 C CA . GLU A 1 76 ? -5.621 -26.594 -9.953 1 98.44 76 GLU A CA 1
ATOM 644 C C . GLU A 1 76 ? -4.352 -26.031 -10.586 1 98.44 76 GLU A C 1
ATOM 646 O O . GLU A 1 76 ? -3.25 -26.531 -10.32 1 98.44 76 GLU A O 1
ATOM 651 N N . GLU A 1 77 ? -4.57 -25.062 -11.43 1 98.56 77 GLU A N 1
ATOM 652 C CA . GLU A 1 77 ? -3.393 -24.438 -12.031 1 98.56 77 GLU A CA 1
ATOM 653 C C . GLU A 1 77 ? -2.518 -23.781 -10.977 1 98.56 77 GLU A C 1
ATOM 655 O O . GLU A 1 77 ? -1.291 -23.906 -11.008 1 98.56 77 GLU A O 1
ATOM 660 N N . TRP A 1 78 ? -3.107 -23.094 -10.023 1 98.69 78 TRP A N 1
ATOM 661 C CA . TRP A 1 78 ? -2.346 -22.453 -8.961 1 98.69 78 TRP A CA 1
ATOM 662 C C . TRP A 1 78 ? -1.589 -23.484 -8.125 1 98.69 78 TRP A C 1
ATOM 664 O O . TRP A 1 78 ? -0.408 -23.297 -7.82 1 98.69 78 TRP A O 1
ATOM 674 N N . ILE A 1 79 ? -2.271 -24.562 -7.754 1 98.56 79 ILE A N 1
ATOM 675 C CA . ILE A 1 79 ? -1.668 -25.594 -6.918 1 98.56 79 ILE A CA 1
ATOM 676 C C . ILE A 1 79 ? -0.435 -26.172 -7.617 1 98.56 79 ILE A C 1
ATOM 678 O O . ILE A 1 79 ? 0.612 -26.344 -6.988 1 98.56 79 ILE A O 1
ATOM 682 N N . LYS A 1 80 ? -0.54 -26.344 -8.891 1 98.5 80 LYS A N 1
ATOM 683 C CA . LYS A 1 80 ? 0.581 -26.859 -9.68 1 98.5 80 LYS A CA 1
ATOM 684 C C . LYS A 1 80 ? 1.717 -25.828 -9.742 1 98.5 80 LYS A C 1
ATOM 686 O O . LYS A 1 80 ? 2.883 -26.188 -9.547 1 98.5 80 LYS A O 1
ATOM 691 N N . VAL A 1 81 ? 1.362 -24.625 -10.023 1 98.5 81 VAL A N 1
ATOM 692 C CA . VAL A 1 81 ? 2.342 -23.547 -10.148 1 98.5 81 VAL A CA 1
ATOM 693 C C . VAL A 1 81 ? 3.094 -23.375 -8.828 1 98.5 81 VAL A C 1
ATOM 695 O O . VAL A 1 81 ? 4.32 -23.25 -8.82 1 98.5 81 VAL A O 1
ATOM 698 N N . LYS A 1 82 ? 2.363 -23.375 -7.691 1 98.38 82 LYS A N 1
ATOM 699 C CA . LYS A 1 82 ? 2.99 -23.25 -6.379 1 98.38 82 LYS A CA 1
ATOM 700 C C . LYS A 1 82 ? 3.949 -24.406 -6.113 1 98.38 82 LYS A C 1
ATOM 702 O O . LYS A 1 82 ? 5.09 -24.203 -5.695 1 98.38 82 LYS A O 1
ATOM 707 N N . LYS A 1 83 ? 3.516 -25.609 -6.422 1 98.06 83 LYS A N 1
ATOM 708 C CA . LYS A 1 83 ? 4.344 -26.781 -6.219 1 98.06 83 LYS A CA 1
ATOM 709 C C . LYS A 1 83 ? 5.609 -26.719 -7.066 1 98.06 83 LYS A C 1
ATOM 711 O O . LYS A 1 83 ? 6.715 -26.953 -6.566 1 98.06 83 LYS A O 1
ATOM 716 N N . GLU A 1 84 ? 5.453 -26.391 -8.32 1 98.25 84 GLU A N 1
ATOM 717 C CA . GLU A 1 84 ? 6.578 -26.359 -9.25 1 98.25 84 GLU A CA 1
ATOM 718 C C . GLU A 1 84 ? 7.559 -25.25 -8.898 1 98.25 84 GLU A C 1
ATOM 720 O O . GLU A 1 84 ? 8.773 -25.438 -8.969 1 98.25 84 GLU A O 1
ATOM 725 N N . SER A 1 85 ? 7.059 -24.094 -8.523 1 98.06 85 SER A N 1
ATOM 726 C CA . SER A 1 85 ? 7.926 -22.953 -8.234 1 98.06 85 SER A CA 1
ATOM 727 C C . SER A 1 85 ? 8.695 -23.172 -6.934 1 98.06 85 SER A C 1
ATOM 729 O O . SER A 1 85 ? 9.742 -22.547 -6.719 1 98.06 85 SER A O 1
ATOM 731 N N . GLU A 1 86 ? 8.234 -24.062 -6.082 1 98.12 86 GLU A N 1
ATOM 732 C CA . GLU A 1 86 ? 8.859 -24.25 -4.777 1 98.12 86 GLU A CA 1
ATOM 733 C C . GLU A 1 86 ? 9.617 -25.562 -4.711 1 98.12 86 GLU A C 1
ATOM 735 O O . GLU A 1 86 ? 9.938 -26.047 -3.625 1 98.12 86 GLU A O 1
ATOM 740 N N . LYS A 1 87 ? 9.844 -26.172 -5.875 1 97.06 87 LYS A N 1
ATOM 741 C CA . LYS A 1 87 ? 10.547 -27.438 -5.93 1 97.06 87 LYS A CA 1
ATOM 742 C C . LYS A 1 87 ? 11.922 -27.344 -5.27 1 97.06 87 LYS A C 1
ATOM 744 O O . LYS A 1 87 ? 12.406 -28.312 -4.684 1 97.06 87 LYS A O 1
ATOM 749 N N . ASN A 1 88 ? 12.594 -26.188 -5.293 1 96.75 88 ASN A N 1
ATOM 750 C CA . ASN A 1 88 ? 13.914 -25.969 -4.707 1 96.75 88 ASN A CA 1
ATOM 751 C C . ASN A 1 88 ? 13.828 -25.219 -3.383 1 96.75 88 ASN A C 1
ATOM 753 O O . ASN A 1 88 ? 14.742 -24.469 -3.023 1 96.75 88 ASN A O 1
ATOM 757 N N . GLY A 1 89 ? 12.625 -25.297 -2.717 1 97.44 89 GLY A N 1
ATOM 758 C CA . GLY A 1 89 ? 12.43 -24.656 -1.427 1 97.44 89 GLY A CA 1
ATOM 759 C C . GLY A 1 89 ? 11.359 -23.578 -1.453 1 97.44 89 GLY A C 1
ATOM 760 O O . GLY A 1 89 ? 10.969 -23.109 -2.525 1 97.44 89 GLY A O 1
ATOM 761 N N . PRO A 1 90 ? 11.047 -23.188 -0.31 1 97.75 90 PRO A N 1
ATOM 762 C CA . PRO A 1 90 ? 10 -22.156 -0.225 1 97.75 90 PRO A CA 1
ATOM 763 C C . PRO A 1 90 ? 10.438 -20.812 -0.79 1 97.75 90 PRO A C 1
ATOM 765 O O . PRO A 1 90 ? 11.609 -20.453 -0.672 1 97.75 90 PRO A O 1
ATOM 768 N N . LEU A 1 91 ? 9.492 -20.094 -1.376 1 97.75 91 LEU A N 1
ATOM 769 C CA . LEU A 1 91 ? 9.805 -18.781 -1.948 1 97.75 91 LEU A CA 1
ATOM 770 C C . LEU A 1 91 ? 9.461 -17.672 -0.968 1 97.75 91 LEU A C 1
ATOM 772 O O . LEU A 1 91 ? 10.078 -16.594 -1.002 1 97.75 91 LEU A O 1
ATOM 776 N N . VAL A 1 92 ? 8.477 -17.984 -0.076 1 97.56 92 VAL A N 1
ATOM 777 C CA . VAL A 1 92 ? 7.891 -16.922 0.737 1 97.56 92 VAL A CA 1
ATOM 778 C C . VAL A 1 92 ? 8.156 -17.203 2.215 1 97.56 92 VAL A C 1
ATOM 780 O O . VAL A 1 92 ? 7.828 -18.281 2.723 1 97.56 92 VAL A O 1
ATOM 783 N N . ALA A 1 93 ? 8.789 -16.266 2.889 1 96.5 93 ALA A N 1
ATOM 784 C CA . ALA A 1 93 ? 9.039 -16.344 4.324 1 96.5 93 ALA A CA 1
ATOM 785 C C . ALA A 1 93 ? 7.812 -15.922 5.125 1 96.5 93 ALA A C 1
ATOM 787 O O . ALA A 1 93 ? 7.602 -16.391 6.246 1 96.5 93 ALA A O 1
ATOM 788 N N . GLY A 1 94 ? 6.973 -14.969 4.531 1 96.62 94 GLY A N 1
ATOM 789 C CA . GLY A 1 94 ? 5.77 -14.508 5.207 1 96.62 94 GLY A CA 1
ATOM 790 C C . GLY A 1 94 ? 4.906 -13.617 4.34 1 96.62 94 GLY A C 1
ATOM 791 O O . GLY A 1 94 ? 5.402 -12.969 3.418 1 96.62 94 GLY A O 1
ATOM 792 N N . VAL A 1 95 ? 3.594 -13.664 4.617 1 97.12 95 VAL A N 1
ATOM 793 C CA . VAL A 1 95 ? 2.625 -12.797 3.963 1 97.12 95 VAL A CA 1
ATOM 794 C C . VAL A 1 95 ? 1.808 -12.047 5.016 1 97.12 95 VAL A C 1
ATOM 796 O O . VAL A 1 95 ? 1.357 -12.648 5.996 1 97.12 95 VAL A O 1
ATOM 799 N N . LYS A 1 96 ? 1.694 -10.797 4.863 1 96.5 96 LYS A N 1
ATOM 800 C CA . LYS A 1 96 ? 0.764 -10.016 5.672 1 96.5 96 LYS A CA 1
ATOM 801 C C . LYS A 1 96 ? -0.338 -9.414 4.809 1 96.5 96 LYS A C 1
ATOM 803 O O . LYS A 1 96 ? -0.055 -8.711 3.834 1 96.5 96 LYS A O 1
ATOM 808 N N . SER A 1 97 ? -1.511 -9.734 5.199 1 96.88 97 SER A N 1
ATOM 809 C CA . SER A 1 97 ? -2.689 -9.211 4.523 1 96.88 97 SER A CA 1
ATOM 810 C C . SER A 1 97 ? -3.387 -8.148 5.371 1 96.88 97 SER A C 1
ATOM 812 O O . SER A 1 97 ? -3.617 -8.352 6.562 1 96.88 97 SER A O 1
ATOM 814 N N . THR A 1 98 ? -3.709 -6.984 4.758 1 95.88 98 THR A N 1
ATOM 815 C CA . THR A 1 98 ? -4.434 -5.91 5.43 1 95.88 98 THR A CA 1
ATOM 816 C C . THR A 1 98 ? -5.637 -5.469 4.602 1 95.88 98 THR A C 1
ATOM 818 O O . THR A 1 98 ? -5.488 -5.074 3.443 1 95.88 98 THR A O 1
ATOM 821 N N . ILE A 1 99 ? -6.824 -5.535 5.215 1 96.5 99 ILE A N 1
ATOM 822 C CA . ILE A 1 99 ? -8.023 -5.055 4.543 1 96.5 99 ILE A CA 1
ATOM 823 C C . ILE A 1 99 ? -8.172 -3.549 4.762 1 96.5 99 ILE A C 1
ATOM 825 O O . ILE A 1 99 ? -8.07 -3.066 5.891 1 96.5 99 ILE A O 1
ATOM 829 N N . LEU A 1 100 ? -8.375 -2.855 3.654 1 95.62 100 LEU A N 1
ATOM 830 C CA . LEU A 1 100 ? -8.344 -1.396 3.648 1 95.62 100 LEU A CA 1
ATOM 831 C C . LEU A 1 100 ? -9.648 -0.825 3.109 1 95.62 100 LEU A C 1
ATOM 833 O O . LEU A 1 100 ? -10.266 -1.411 2.219 1 95.62 100 LEU A O 1
ATOM 837 N N . ARG A 1 101 ? -10 0.327 3.662 1 93.94 101 ARG A N 1
ATOM 838 C CA . ARG A 1 101 ? -11.156 1.077 3.18 1 93.94 101 ARG A CA 1
ATOM 839 C C . ARG A 1 101 ? -10.797 2.535 2.922 1 93.94 101 ARG A C 1
ATOM 841 O O . ARG A 1 101 ? -10.07 3.148 3.709 1 93.94 101 ARG A O 1
ATOM 848 N N . THR A 1 102 ? -11.336 3.027 1.895 1 93.88 102 THR A N 1
ATOM 849 C CA . THR A 1 102 ? -11.141 4.441 1.595 1 93.88 102 THR A CA 1
ATOM 850 C C . THR A 1 102 ? -12.094 5.305 2.41 1 93.88 102 THR A C 1
ATOM 852 O O . THR A 1 102 ? -13.312 5.094 2.379 1 93.88 102 THR A O 1
ATOM 855 N N . PRO A 1 103 ? -11.516 6.223 3.127 1 92.94 103 PRO A N 1
ATOM 856 C CA . PRO A 1 103 ? -12.43 7.082 3.883 1 92.94 103 PRO A CA 1
ATOM 857 C C . PRO A 1 103 ? -13.266 7.992 2.982 1 92.94 103 PRO A C 1
ATOM 859 O O . PRO A 1 103 ? -12.875 8.273 1.849 1 92.94 103 PRO A O 1
ATOM 862 N N . ALA A 1 104 ? -14.344 8.547 3.461 1 88.94 104 ALA A N 1
ATOM 863 C CA . ALA A 1 104 ? -15.344 9.289 2.701 1 88.94 104 ALA A CA 1
ATOM 864 C C . ALA A 1 104 ? -14.742 10.547 2.08 1 88.94 104 ALA A C 1
ATOM 866 O O . ALA A 1 104 ? -15.047 10.883 0.931 1 88.94 104 ALA A O 1
ATOM 867 N N . PHE A 1 105 ? -13.875 11.211 2.746 1 90.06 105 PHE A N 1
ATOM 868 C CA . PHE A 1 105 ? -13.352 12.484 2.266 1 90.06 105 PHE A CA 1
ATOM 869 C C . PHE A 1 105 ? -12.445 12.281 1.059 1 90.06 105 PHE A C 1
ATOM 871 O O . PHE A 1 105 ? -12.258 13.195 0.254 1 90.06 105 PHE A O 1
ATOM 878 N N . PHE A 1 106 ? -11.859 11.094 0.968 1 90.06 106 PHE A N 1
ATOM 879 C CA . PHE A 1 106 ? -10.938 10.828 -0.132 1 90.06 106 PHE A CA 1
ATOM 880 C C . PHE A 1 106 ? -11.688 10.305 -1.352 1 90.06 106 PHE A C 1
ATOM 882 O O . PHE A 1 106 ? -11.25 10.492 -2.486 1 90.06 106 PHE A O 1
ATOM 889 N N . ARG A 1 107 ? -12.727 9.633 -1.181 1 78 107 ARG A N 1
ATOM 890 C CA . ARG A 1 107 ? -13.555 9.133 -2.275 1 78 107 ARG A CA 1
ATOM 891 C C . ARG A 1 107 ? -14.141 10.289 -3.086 1 78 107 ARG A C 1
ATOM 893 O O . ARG A 1 107 ? -14.188 10.227 -4.316 1 78 107 ARG A O 1
ATOM 900 N N . GLU A 1 108 ? -14.5 11.242 -2.355 1 66.75 108 GLU A N 1
ATOM 901 C CA . GLU A 1 108 ? -15.156 12.398 -2.955 1 66.75 108 GLU A CA 1
ATOM 902 C C . GLU A 1 108 ? -14.148 13.266 -3.717 1 66.75 108 GLU A C 1
ATOM 904 O O . GLU A 1 108 ? -14.477 13.812 -4.773 1 66.75 108 GLU A O 1
ATOM 909 N N . GLY A 1 109 ? -12.961 13.328 -3.148 1 56.09 109 GLY A N 1
ATOM 910 C CA . GLY A 1 109 ? -11.938 14.117 -3.818 1 56.09 109 GLY A CA 1
ATOM 911 C C . GLY A 1 109 ? -11.43 13.477 -5.098 1 56.09 109 GLY A C 1
ATOM 912 O O . GLY A 1 109 ? -11.086 14.18 -6.051 1 56.09 109 GLY A O 1
ATOM 913 N N . HIS A 1 110 ? -11.266 12.094 -5.027 1 56.25 110 HIS A N 1
ATOM 914 C CA . HIS A 1 110 ? -10.859 11.391 -6.238 1 56.25 110 HIS A CA 1
ATOM 915 C C . HIS A 1 110 ? -11.945 11.445 -7.305 1 56.25 110 HIS A C 1
ATOM 917 O O . HIS A 1 110 ? -11.648 11.508 -8.5 1 56.25 110 HIS A O 1
ATOM 923 N N . GLU A 1 111 ? -13.156 11.359 -6.836 1 44.16 111 GLU A N 1
ATOM 924 C CA . GLU A 1 111 ? -14.242 11.539 -7.793 1 44.16 111 GLU A CA 1
ATOM 925 C C . GLU A 1 111 ? -14.227 12.945 -8.391 1 44.16 111 GLU A C 1
ATOM 927 O O . GLU A 1 111 ? -14.562 13.125 -9.562 1 44.16 111 GLU A O 1
ATOM 932 N N . GLU A 1 112 ? -13.938 13.812 -7.578 1 43.66 112 GLU A N 1
ATOM 933 C CA . GLU A 1 112 ? -13.891 15.188 -8.055 1 43.66 112 GLU A CA 1
ATOM 934 C C . GLU A 1 112 ? -12.719 15.414 -8.992 1 43.66 112 GLU A C 1
ATOM 936 O O . GLU A 1 112 ? -12.82 16.172 -9.961 1 43.66 112 GLU A O 1
ATOM 941 N N . ARG A 1 113 ? -11.648 14.938 -8.805 1 40.16 113 ARG A N 1
ATOM 942 C CA . ARG A 1 113 ? -10.531 15.102 -9.719 1 40.16 113 ARG A CA 1
ATOM 943 C C . ARG A 1 113 ? -10.797 14.406 -11.047 1 40.16 113 ARG A C 1
ATOM 945 O O . ARG A 1 113 ? -10.188 14.742 -12.062 1 40.16 113 ARG A O 1
ATOM 952 N N . ARG A 1 114 ? -11.469 13.297 -11.055 1 39.38 114 ARG A N 1
ATOM 953 C CA . ARG A 1 114 ? -11.875 12.734 -12.336 1 39.38 114 ARG A CA 1
ATOM 954 C C . ARG A 1 114 ? -12.82 13.672 -13.078 1 39.38 114 ARG A C 1
ATOM 956 O O . ARG A 1 114 ?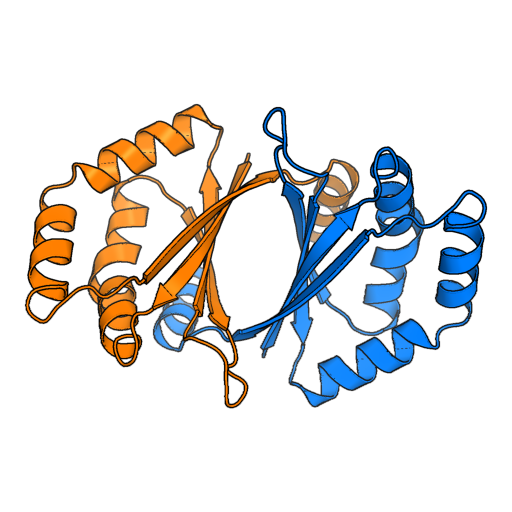 -13.07 13.492 -14.273 1 39.38 114 ARG A O 1
ATOM 963 N N . ARG A 1 115 ? -13.594 14.375 -12.477 1 37.53 115 ARG A N 1
ATOM 964 C CA . ARG A 1 115 ? -14.523 15.273 -13.148 1 37.53 115 ARG A CA 1
ATOM 965 C C . ARG A 1 115 ? -13.836 16.562 -13.562 1 37.53 115 ARG A C 1
ATOM 967 O O . ARG A 1 115 ? -14.414 17.391 -14.281 1 37.53 115 ARG A O 1
ATOM 974 N N . GLU A 1 116 ? -12.812 16.828 -13.047 1 30.81 116 GLU A N 1
ATOM 975 C CA . GLU A 1 116 ? -12.188 18.016 -13.609 1 30.81 116 GLU A CA 1
ATOM 976 C C . GLU A 1 116 ? -11.328 17.672 -14.82 1 30.81 116 GLU A C 1
ATOM 978 O O . GLU A 1 116 ? -10.648 16.656 -14.836 1 30.81 116 GLU A O 1
ATOM 983 N N . MET B 1 1 ? 10.102 6.629 -11.961 1 93.31 1 MET B N 1
ATOM 984 C CA . MET B 1 1 ? 9.086 6.965 -10.969 1 93.31 1 MET B CA 1
ATOM 985 C C . MET B 1 1 ? 9.148 6.004 -9.781 1 93.31 1 MET B C 1
ATOM 987 O O . MET B 1 1 ? 9.359 4.805 -9.969 1 93.31 1 MET B O 1
ATOM 991 N N . ILE B 1 2 ? 9.047 6.609 -8.57 1 95.5 2 ILE B N 1
ATOM 992 C CA . ILE B 1 2 ? 9.055 5.766 -7.383 1 95.5 2 ILE B CA 1
ATOM 993 C C . ILE B 1 2 ? 7.805 6.055 -6.547 1 95.5 2 ILE B C 1
ATOM 995 O O . ILE B 1 2 ? 7.125 7.062 -6.758 1 95.5 2 ILE B O 1
ATOM 999 N N . PHE B 1 3 ? 7.539 5.094 -5.641 1 97.19 3 PHE B N 1
ATOM 1000 C CA . PHE B 1 3 ? 6.395 5.211 -4.742 1 97.19 3 PHE B CA 1
ATOM 1001 C C . PHE B 1 3 ? 6.84 5.16 -3.287 1 97.19 3 PHE B C 1
ATOM 1003 O O . PHE B 1 3 ? 7.91 4.629 -2.979 1 97.19 3 PHE B O 1
ATOM 1010 N N . GLU B 1 4 ? 6.105 5.77 -2.494 1 98.12 4 GLU B N 1
ATOM 1011 C CA . GLU B 1 4 ? 6.285 5.656 -1.051 1 98.12 4 GLU B CA 1
ATOM 1012 C C . GLU B 1 4 ? 4.988 5.238 -0.364 1 98.12 4 GLU B C 1
ATOM 1014 O O . GLU B 1 4 ? 3.977 5.938 -0.459 1 98.12 4 GLU B O 1
ATOM 1019 N N . LEU B 1 5 ? 5.047 4.109 0.28 1 98.25 5 LEU B N 1
ATOM 1020 C CA . LEU B 1 5 ? 3.951 3.67 1.141 1 98.25 5 LEU B CA 1
ATOM 1021 C C . LEU B 1 5 ? 4.211 4.062 2.592 1 98.25 5 LEU B C 1
ATOM 1023 O O . LEU B 1 5 ? 5.242 3.695 3.162 1 98.25 5 LEU B O 1
ATOM 1027 N N . ARG B 1 6 ? 3.262 4.832 3.162 1 98.44 6 ARG B N 1
ATOM 1028 C CA . ARG B 1 6 ? 3.383 5.195 4.57 1 98.44 6 ARG B CA 1
ATOM 1029 C C . ARG B 1 6 ? 2.254 4.586 5.395 1 98.44 6 ARG B C 1
ATOM 1031 O O . ARG B 1 6 ? 1.084 4.676 5.012 1 98.44 6 ARG B O 1
ATOM 1038 N N . LYS B 1 7 ? 2.658 3.938 6.422 1 97.62 7 LYS B N 1
ATOM 1039 C CA . LYS B 1 7 ? 1.738 3.383 7.41 1 97.62 7 LYS B CA 1
ATOM 1040 C C . LYS B 1 7 ? 1.793 4.172 8.719 1 97.62 7 LYS B C 1
ATOM 1042 O O . LYS B 1 7 ? 2.859 4.309 9.32 1 97.62 7 LYS B O 1
ATOM 1047 N N . TYR B 1 8 ? 0.581 4.645 9.117 1 97.56 8 TYR B N 1
ATOM 1048 C CA . TYR B 1 8 ? 0.439 5.348 10.383 1 97.56 8 TYR B CA 1
ATOM 1049 C C . TYR B 1 8 ? -0.305 4.492 11.398 1 97.56 8 TYR B C 1
ATOM 1051 O O . TYR B 1 8 ? -1.31 3.857 11.07 1 97.56 8 TYR B O 1
ATOM 1059 N N . THR B 1 9 ? 0.275 4.504 12.555 1 96.69 9 THR B N 1
ATOM 1060 C CA . THR B 1 9 ? -0.486 4.008 13.695 1 96.69 9 THR B CA 1
ATOM 1061 C C . THR B 1 9 ? 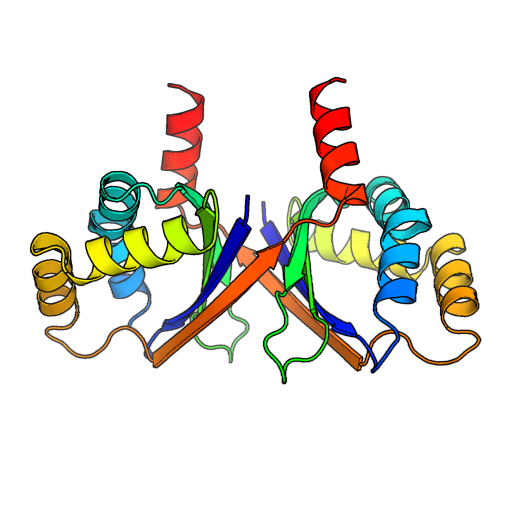-0.953 5.16 14.578 1 96.69 9 THR B C 1
ATOM 1063 O O . THR B 1 9 ? -0.136 5.941 15.07 1 96.69 9 THR B O 1
ATOM 1066 N N . ALA B 1 10 ? -2.246 5.234 14.719 1 96.06 10 ALA B N 1
ATOM 1067 C CA . ALA B 1 10 ? -2.807 6.316 15.523 1 96.06 10 ALA B CA 1
ATOM 1068 C C . ALA B 1 10 ? -2.678 6.012 17.016 1 96.06 10 ALA B C 1
ATOM 1070 O O . ALA B 1 10 ? -2.736 4.848 17.422 1 96.06 10 ALA B O 1
ATOM 1071 N N . MET B 1 11 ? -2.527 7.039 17.797 1 95.75 11 MET B N 1
ATOM 1072 C CA . MET B 1 11 ? -2.68 6.891 19.234 1 95.75 11 MET B CA 1
ATOM 1073 C C . MET B 1 11 ? -4.098 6.461 19.594 1 95.75 11 MET B C 1
ATOM 1075 O O . MET B 1 11 ? -5.055 6.82 18.906 1 95.75 11 MET B O 1
ATOM 1079 N N . PRO B 1 12 ? -4.164 5.676 20.672 1 93.25 12 PRO B N 1
ATOM 1080 C CA . PRO B 1 12 ? -5.508 5.238 21.062 1 93.25 12 PRO B CA 1
ATOM 1081 C C . PRO B 1 12 ? -6.504 6.395 21.141 1 93.25 12 PRO B C 1
ATOM 1083 O O . PRO B 1 12 ? -6.23 7.402 21.797 1 93.25 12 PRO B O 1
ATOM 1086 N N . GLY B 1 13 ? -7.59 6.289 20.359 1 92.19 13 GLY B N 1
ATOM 1087 C CA . GLY B 1 13 ? -8.672 7.262 20.422 1 92.19 13 GLY B CA 1
ATOM 1088 C C . GLY B 1 13 ? -8.438 8.477 19.547 1 92.19 13 GLY B C 1
ATOM 1089 O O . GLY B 1 13 ? -9.273 9.375 19.484 1 92.19 13 GLY B O 1
ATOM 1090 N N . LYS B 1 14 ? -7.344 8.508 18.734 1 95.25 14 LYS B N 1
ATOM 1091 C CA . LYS B 1 14 ? -6.961 9.742 18.062 1 95.25 14 LYS B CA 1
ATOM 1092 C C . LYS B 1 14 ? -7.176 9.633 16.547 1 95.25 14 LYS B C 1
ATOM 1094 O O . LYS B 1 14 ? -6.867 10.562 15.805 1 95.25 14 LYS B O 1
ATOM 1099 N N . MET B 1 15 ? -7.781 8.578 16.141 1 94.06 15 MET B N 1
ATOM 1100 C CA . MET B 1 15 ? -7.969 8.359 14.719 1 94.06 15 MET B CA 1
ATOM 1101 C C . MET B 1 15 ? -8.844 9.453 14.109 1 94.06 15 MET B C 1
ATOM 1103 O O . MET B 1 15 ? -8.5 10.031 13.078 1 94.06 15 MET B O 1
ATOM 1107 N N . PRO B 1 16 ? -9.953 9.852 14.75 1 93.81 16 PRO B N 1
ATOM 1108 C CA . PRO B 1 16 ? -10.773 10.898 14.141 1 93.81 16 PRO B CA 1
ATOM 1109 C C . PRO B 1 16 ? -10.023 12.219 13.977 1 93.81 16 PRO B C 1
ATOM 1111 O O . PRO B 1 16 ? -10.141 12.867 12.93 1 93.81 16 PRO B O 1
ATOM 1114 N N . ASP B 1 17 ? -9.195 12.562 14.93 1 95.88 17 ASP B N 1
ATOM 1115 C CA . ASP B 1 17 ? -8.43 13.797 14.852 1 95.88 17 ASP B CA 1
ATOM 1116 C C . ASP B 1 17 ? -7.359 13.711 13.766 1 95.88 17 ASP B C 1
ATOM 1118 O O . ASP B 1 17 ? -7.105 14.688 13.062 1 95.88 17 ASP B O 1
ATOM 1122 N N . LEU B 1 18 ? -6.754 12.602 13.672 1 96.94 18 LEU B N 1
ATOM 1123 C CA . LEU B 1 18 ? -5.73 12.383 12.648 1 96.94 18 LEU B CA 1
ATOM 1124 C C . LEU B 1 18 ? -6.328 12.477 11.25 1 96.94 18 LEU B C 1
ATOM 1126 O O . LEU B 1 18 ? -5.773 13.148 10.383 1 96.94 18 LEU B O 1
ATOM 1130 N N . LEU B 1 19 ? -7.492 11.859 11.078 1 96 19 LEU B N 1
ATOM 1131 C CA . LEU B 1 19 ? -8.164 11.906 9.781 1 96 19 LEU B CA 1
ATOM 1132 C C . LEU B 1 19 ? -8.578 13.328 9.438 1 96 19 LEU B C 1
ATOM 1134 O O . LEU B 1 19 ? -8.461 13.75 8.281 1 96 19 LEU B O 1
ATOM 1138 N N . LYS B 1 20 ? -8.992 14.031 10.422 1 96.44 20 LYS B N 1
ATOM 1139 C CA . LYS B 1 20 ? -9.367 15.43 10.203 1 96.44 20 LYS B CA 1
ATOM 1140 C C . LYS B 1 20 ? -8.164 16.25 9.75 1 96.44 20 LYS B C 1
ATOM 1142 O O . LYS B 1 20 ? -8.297 17.141 8.898 1 96.44 20 LYS B O 1
ATOM 1147 N N . ARG B 1 21 ? -7.031 16 10.289 1 98.12 21 ARG B N 1
ATOM 1148 C CA . ARG B 1 21 ? -5.824 16.719 9.891 1 98.12 21 ARG B CA 1
ATOM 1149 C C . ARG B 1 21 ? -5.496 16.453 8.422 1 98.12 21 ARG B C 1
ATOM 1151 O O . ARG B 1 21 ? -5.133 17.375 7.688 1 98.12 21 ARG B O 1
ATOM 1158 N N . PHE B 1 22 ? -5.602 15.188 8.039 1 97.62 22 PHE B N 1
ATOM 1159 C CA . PHE B 1 22 ? -5.355 14.867 6.641 1 97.62 22 PHE B CA 1
ATOM 1160 C C . PHE B 1 22 ? -6.371 15.562 5.738 1 97.62 22 PHE B C 1
ATOM 1162 O O . PHE B 1 22 ? -6 16.219 4.77 1 97.62 22 PHE B O 1
ATOM 1169 N N . GLU B 1 23 ? -7.625 15.445 6.082 1 96.06 23 GLU B N 1
ATOM 1170 C CA . GLU B 1 23 ? -8.727 15.945 5.266 1 96.06 23 GLU B CA 1
ATOM 1171 C C . GLU B 1 23 ? -8.656 17.469 5.117 1 96.06 23 GLU B C 1
ATOM 1173 O O . GLU B 1 23 ? -8.812 17.984 4.012 1 96.06 23 GLU B O 1
ATOM 1178 N N . ASN B 1 24 ? -8.32 18.109 6.152 1 97.44 24 ASN B N 1
ATOM 1179 C CA . ASN B 1 24 ? -8.484 19.562 6.172 1 97.44 24 ASN B CA 1
ATOM 1180 C C . ASN B 1 24 ? -7.191 20.281 5.789 1 97.44 24 ASN B C 1
ATOM 1182 O O . ASN B 1 24 ? -7.215 21.469 5.453 1 97.44 24 ASN B O 1
ATOM 1186 N N . HIS B 1 25 ? -6.051 19.562 5.859 1 98 25 HIS B N 1
ATOM 1187 C CA . HIS B 1 25 ? -4.809 20.312 5.691 1 98 25 HIS B CA 1
ATOM 1188 C C . HIS B 1 25 ? -3.803 19.516 4.859 1 98 25 HIS B C 1
ATOM 1190 O O . HIS B 1 25 ? -3.363 19.984 3.805 1 98 25 HIS B O 1
ATOM 1196 N N . THR B 1 26 ? -3.523 18.312 5.273 1 97.94 26 THR B N 1
ATOM 1197 C CA . THR B 1 26 ? -2.336 17.594 4.824 1 97.94 26 THR B CA 1
ATOM 1198 C C . THR B 1 26 ? -2.404 17.312 3.328 1 97.94 26 THR B C 1
ATOM 1200 O O . THR B 1 26 ? -1.423 17.5 2.609 1 97.94 26 THR B O 1
ATOM 1203 N N . LEU B 1 27 ? -3.564 16.953 2.834 1 96.81 27 LEU B N 1
ATOM 1204 C CA . LEU B 1 27 ? -3.678 16.578 1.428 1 96.81 27 LEU B CA 1
ATOM 1205 C C . LEU B 1 27 ? -3.457 17.781 0.525 1 96.81 27 LEU B C 1
ATOM 1207 O O . LEU B 1 27 ? -2.83 17.672 -0.531 1 96.81 27 LEU B O 1
ATOM 1211 N N . ARG B 1 28 ? -3.973 18.938 0.933 1 96.75 28 ARG B N 1
ATOM 1212 C CA . ARG B 1 28 ? -3.727 20.172 0.186 1 96.75 28 ARG B CA 1
ATOM 1213 C C . ARG B 1 28 ? -2.244 20.531 0.202 1 96.75 28 ARG B C 1
ATOM 1215 O O . ARG B 1 28 ? -1.698 20.969 -0.809 1 96.75 28 ARG B O 1
ATOM 1222 N N . LEU B 1 29 ? -1.608 20.312 1.311 1 98.31 29 LEU B N 1
ATOM 1223 C CA . LEU B 1 29 ? -0.193 20.641 1.446 1 98.31 29 LEU B CA 1
ATOM 1224 C C . LEU B 1 29 ? 0.667 19.672 0.63 1 98.31 29 LEU B C 1
ATOM 1226 O O . LEU B 1 29 ? 1.716 20.062 0.111 1 98.31 29 LEU B O 1
ATOM 1230 N N . PHE B 1 30 ? 0.25 18.406 0.517 1 98.06 30 PHE B N 1
ATOM 1231 C CA . PHE B 1 30 ? 0.933 17.484 -0.387 1 98.06 30 PHE B CA 1
ATOM 1232 C C . PHE B 1 30 ? 0.977 18.047 -1.802 1 98.06 30 PHE B C 1
ATOM 1234 O O . PHE B 1 30 ? 2.033 18.062 -2.436 1 98.06 30 PHE B O 1
ATOM 1241 N N . LYS B 1 31 ? -0.157 18.531 -2.227 1 96.81 31 LYS B N 1
ATOM 1242 C CA . LYS B 1 31 ? -0.232 19.109 -3.562 1 96.81 31 LYS B CA 1
ATOM 1243 C C . LYS B 1 31 ? 0.676 20.328 -3.68 1 96.81 31 LYS B C 1
ATOM 1245 O O . LYS B 1 31 ? 1.396 20.484 -4.668 1 96.81 31 LYS B O 1
ATOM 1250 N N . LYS B 1 32 ? 0.655 21.172 -2.682 1 97.81 32 LYS B N 1
ATOM 1251 C CA . LYS B 1 32 ? 1.489 22.359 -2.643 1 97.81 32 LYS B CA 1
ATOM 1252 C C . LYS B 1 32 ? 2.963 22.016 -2.832 1 97.81 32 LYS B C 1
ATOM 1254 O O . LYS B 1 32 ? 3.707 22.766 -3.467 1 97.81 32 LYS B O 1
ATOM 1259 N N . HIS B 1 33 ? 3.361 20.844 -2.359 1 98.38 33 HIS B N 1
ATOM 1260 C CA . HIS B 1 33 ? 4.777 20.5 -2.367 1 98.38 33 HIS B CA 1
ATOM 1261 C C . HIS B 1 33 ? 5.07 19.391 -3.371 1 98.38 33 HIS B C 1
ATOM 1263 O O . HIS B 1 33 ? 6.027 18.641 -3.199 1 98.38 33 HIS B O 1
ATOM 1269 N N . ASP B 1 34 ? 4.211 19.203 -4.324 1 97.38 34 ASP B N 1
ATOM 1270 C CA . ASP B 1 34 ? 4.395 18.344 -5.488 1 97.38 34 ASP B CA 1
ATOM 1271 C C . ASP B 1 34 ? 4.488 16.875 -5.074 1 97.38 34 ASP B C 1
ATOM 1273 O O . ASP B 1 34 ? 5.328 16.141 -5.586 1 97.38 34 ASP B O 1
ATOM 1277 N N . MET B 1 35 ? 3.674 16.547 -4.105 1 97.69 35 MET B N 1
ATOM 1278 C CA . MET B 1 35 ? 3.504 15.164 -3.68 1 97.69 35 MET B CA 1
ATOM 1279 C C . MET B 1 35 ? 2.164 14.609 -4.152 1 97.69 35 MET B C 1
ATOM 1281 O O . MET B 1 35 ? 1.108 15.047 -3.693 1 97.69 35 MET B O 1
ATOM 1285 N N . SER B 1 36 ? 2.238 13.672 -5.031 1 96.25 36 SER B N 1
ATOM 1286 C CA . SER B 1 36 ? 1.008 13.148 -5.613 1 96.25 36 SER B CA 1
ATOM 1287 C C . SER B 1 36 ? 0.524 11.914 -4.855 1 96.25 36 SER B C 1
ATOM 1289 O O . SER B 1 36 ? 1.244 10.914 -4.758 1 96.25 36 SER B O 1
ATOM 1291 N N . ILE B 1 37 ? -0.66 12.031 -4.355 1 96.38 37 ILE B N 1
ATOM 1292 C CA . ILE B 1 37 ? -1.229 10.914 -3.611 1 96.38 37 ILE B CA 1
ATOM 1293 C C . ILE B 1 37 ? -1.977 9.984 -4.566 1 96.38 37 ILE B C 1
ATOM 1295 O O . ILE B 1 37 ? -2.758 10.445 -5.402 1 96.38 37 ILE B O 1
ATOM 1299 N N . VAL B 1 38 ? -1.688 8.68 -4.449 1 94.56 38 VAL B N 1
ATOM 1300 C CA . VAL B 1 38 ? -2.275 7.656 -5.305 1 94.56 38 VAL B CA 1
ATOM 1301 C C . VAL B 1 38 ? -3.449 6.996 -4.586 1 94.56 38 VAL B C 1
ATOM 1303 O O . VAL B 1 38 ? -4.441 6.625 -5.215 1 94.56 38 VAL B O 1
ATOM 1306 N N . GLY B 1 39 ? -3.33 6.887 -3.314 1 96.12 39 GLY B N 1
ATOM 1307 C CA . GLY B 1 39 ? -4.371 6.254 -2.52 1 96.12 39 GLY B CA 1
ATOM 1308 C C . GLY B 1 39 ? -4.242 6.535 -1.034 1 96.12 39 GLY B C 1
ATOM 1309 O O . GLY B 1 39 ? -3.152 6.848 -0.547 1 96.12 39 GLY B O 1
ATOM 1310 N N . PHE B 1 40 ? -5.371 6.5 -0.365 1 96.94 40 PHE B N 1
ATOM 1311 C CA . PHE B 1 40 ? -5.52 6.73 1.066 1 96.94 40 PHE B CA 1
ATOM 1312 C C . PHE B 1 40 ? -6.527 5.762 1.67 1 96.94 40 PHE B C 1
ATOM 1314 O O . PHE B 1 40 ? -7.656 5.652 1.19 1 96.94 40 PHE B O 1
ATOM 1321 N N . TRP B 1 41 ? -6.051 5.039 2.752 1 96.5 41 TRP B N 1
ATOM 1322 C CA . TRP B 1 41 ? -6.918 4 3.293 1 96.5 41 TRP B CA 1
ATOM 1323 C C . TRP B 1 41 ? -6.797 3.928 4.812 1 96.5 41 TRP B C 1
ATOM 1325 O O . TRP B 1 41 ? -5.77 4.305 5.379 1 96.5 41 TRP B O 1
ATOM 1335 N N . CYS B 1 42 ? -7.855 3.467 5.359 1 95.12 42 CYS B N 1
ATOM 1336 C CA . CYS B 1 42 ? -7.844 3.023 6.75 1 95.12 42 CYS B CA 1
ATOM 1337 C C . CYS B 1 42 ? -7.949 1.506 6.84 1 95.12 42 CYS B C 1
ATOM 1339 O O . CYS B 1 42 ? -8.719 0.888 6.102 1 95.12 42 CYS B O 1
ATOM 1341 N N . ALA B 1 43 ? -7.121 0.927 7.73 1 95.06 43 ALA B N 1
ATOM 1342 C CA . ALA B 1 43 ? -7.207 -0.518 7.93 1 95.06 43 ALA B CA 1
ATOM 1343 C C . ALA B 1 43 ? -8.492 -0.898 8.656 1 95.06 43 ALA B C 1
ATOM 1345 O O . ALA B 1 43 ? -8.914 -0.207 9.586 1 95.06 43 ALA B O 1
ATOM 1346 N N . GLU B 1 44 ? -9.094 -1.93 8.109 1 88.31 44 GLU B N 1
ATOM 1347 C CA . GLU B 1 44 ? -10.234 -2.461 8.844 1 88.31 44 GLU B CA 1
ATOM 1348 C C . GLU B 1 44 ? -9.797 -3.121 10.148 1 88.31 44 GLU B C 1
ATOM 1350 O O . GLU B 1 44 ? -8.789 -3.84 10.172 1 88.31 44 GLU B O 1
ATOM 1355 N N . ILE B 1 45 ? -10.352 -2.533 11.234 1 68.56 45 ILE B N 1
ATOM 1356 C CA . ILE B 1 45 ? -9.922 -2.986 12.555 1 68.56 45 ILE B CA 1
ATOM 1357 C C . ILE B 1 45 ? -10.727 -4.223 12.961 1 68.56 45 ILE B C 1
ATOM 1359 O O . ILE B 1 45 ? -11.945 -4.258 12.805 1 68.56 45 ILE B O 1
ATOM 1363 N N . ASP B 1 46 ? -9.984 -5.301 12.977 1 58.69 46 ASP B N 1
ATOM 1364 C CA . ASP B 1 46 ? -10.586 -6.332 13.82 1 58.69 46 ASP B CA 1
ATOM 1365 C C . ASP B 1 46 ? -10.484 -5.961 15.297 1 58.69 46 ASP B C 1
ATOM 1367 O O . ASP B 1 46 ? -9.797 -5 15.656 1 58.69 46 ASP B O 1
ATOM 1371 N N . ASP B 1 47 ? -11.266 -6.395 16.312 1 50.41 47 ASP B N 1
ATOM 1372 C CA . ASP B 1 47 ? -11.461 -6.121 17.734 1 50.41 47 ASP B CA 1
ATOM 1373 C C . ASP B 1 47 ? -10.164 -5.656 18.391 1 50.41 47 ASP B C 1
ATOM 1375 O O . ASP B 1 47 ? -10.188 -5.02 19.453 1 50.41 47 ASP B O 1
ATOM 1379 N N . ASN B 1 48 ? -9 -6.004 17.766 1 45.72 48 ASN B N 1
ATOM 1380 C CA . ASN B 1 48 ? -7.812 -5.785 18.594 1 45.72 48 ASN B CA 1
ATOM 1381 C C . ASN B 1 48 ? -6.75 -4.984 17.844 1 45.72 48 ASN B C 1
ATOM 1383 O O . ASN B 1 48 ? -5.598 -4.922 18.266 1 45.72 48 ASN B O 1
ATOM 1387 N N . SER B 1 49 ? -7.094 -4.402 16.75 1 56.06 49 SER B N 1
ATOM 1388 C CA . SER B 1 49 ? -5.988 -3.795 16.016 1 56.06 49 SER B CA 1
ATOM 1389 C C . SER B 1 49 ? -6.059 -2.271 16.078 1 56.06 49 SER B C 1
ATOM 1391 O O . SER B 1 49 ? -7.129 -1.702 16.297 1 56.06 49 SER B O 1
ATOM 1393 N N . ALA B 1 50 ? -4.844 -1.661 16.344 1 60.59 50 ALA B N 1
ATOM 1394 C CA . ALA B 1 50 ? -4.711 -0.207 16.328 1 60.59 50 ALA B CA 1
ATOM 1395 C C . ALA B 1 50 ? -5.23 0.374 15.008 1 60.59 50 ALA B C 1
ATOM 1397 O O . ALA B 1 50 ? -5.223 -0.303 13.984 1 60.59 50 ALA B O 1
ATOM 1398 N N . ASP B 1 51 ? -5.703 1.609 15.188 1 87.38 51 ASP B N 1
ATOM 1399 C CA . ASP B 1 51 ? -6.168 2.363 14.031 1 87.38 51 ASP B CA 1
ATOM 1400 C C . ASP B 1 51 ? -5 2.74 13.117 1 87.38 51 ASP B C 1
ATOM 1402 O O . ASP B 1 51 ? -4.059 3.406 13.547 1 87.38 51 ASP B O 1
ATOM 1406 N N . GLU B 1 52 ? -5 2.135 11.891 1 96.12 52 GLU B N 1
ATOM 1407 C CA . GLU B 1 52 ? -3.902 2.395 10.961 1 96.12 52 GLU B CA 1
ATOM 1408 C C . GLU B 1 52 ? -4.402 3.092 9.703 1 96.12 52 GLU B C 1
ATOM 1410 O O . GLU B 1 52 ? -5.496 2.795 9.211 1 96.12 52 GLU B O 1
ATOM 1415 N N . ILE B 1 53 ? -3.588 3.982 9.266 1 96.69 53 ILE B N 1
ATOM 1416 C CA . ILE B 1 53 ? -3.781 4.645 7.98 1 96.69 53 ILE B CA 1
ATOM 1417 C C . ILE B 1 53 ? -2.672 4.234 7.016 1 96.69 53 ILE B C 1
ATOM 1419 O O . ILE B 1 53 ? -1.505 4.141 7.402 1 96.69 53 ILE B O 1
ATOM 1423 N N . PHE B 1 54 ? -3.029 3.979 5.824 1 97.56 54 PHE B N 1
ATOM 1424 C CA . PHE B 1 54 ? -2.09 3.764 4.73 1 97.56 54 PHE B CA 1
ATOM 1425 C C . PHE B 1 54 ? -2.305 4.789 3.621 1 97.56 54 PHE B C 1
ATOM 1427 O O . PHE B 1 54 ? -3.443 5.059 3.234 1 97.56 54 PHE B O 1
ATOM 1434 N N . TYR B 1 55 ? -1.221 5.348 3.131 1 98.12 55 TYR B N 1
ATOM 1435 C CA . TYR B 1 55 ? -1.363 6.113 1.896 1 98.12 55 TYR B CA 1
ATOM 1436 C C . TYR B 1 55 ? -0.133 5.949 1.01 1 98.12 55 TYR B C 1
ATOM 1438 O O . TYR B 1 55 ? 0.943 5.59 1.491 1 98.12 55 TYR B O 1
ATOM 1446 N N . LEU B 1 56 ? -0.333 6.129 -0.225 1 98.19 56 LEU B N 1
ATOM 1447 C CA . LEU B 1 56 ? 0.68 5.934 -1.257 1 98.19 56 LEU B CA 1
ATOM 1448 C C . LEU B 1 56 ? 0.931 7.227 -2.025 1 98.19 56 LEU B C 1
ATOM 1450 O O . LEU B 1 56 ? -0.011 7.859 -2.512 1 98.19 56 LEU B O 1
ATOM 1454 N N . LEU B 1 57 ? 2.242 7.621 -2.074 1 98.25 57 LEU B N 1
ATOM 1455 C CA . LEU B 1 57 ? 2.67 8.781 -2.85 1 98.25 57 LEU B CA 1
ATOM 1456 C C . LEU B 1 57 ? 3.535 8.359 -4.031 1 98.25 57 LEU B C 1
ATOM 1458 O O . LEU B 1 57 ? 4.164 7.301 -3.998 1 98.25 57 LEU B O 1
ATOM 1462 N N . THR B 1 58 ? 3.547 9.172 -5.031 1 97.44 58 THR B N 1
ATOM 1463 C CA . THR B 1 58 ? 4.477 8.938 -6.129 1 97.44 58 THR B CA 1
ATOM 1464 C C . THR B 1 58 ? 5.406 10.141 -6.312 1 97.44 58 THR B C 1
ATOM 1466 O O . THR B 1 58 ? 5.016 11.281 -6.059 1 97.44 58 THR B O 1
ATOM 1469 N N . PHE B 1 59 ? 6.605 9.898 -6.734 1 97.94 59 PHE B N 1
ATOM 1470 C CA . PHE B 1 59 ? 7.656 10.875 -6.992 1 97.94 59 PHE B CA 1
ATOM 1471 C C . PHE B 1 59 ? 8.43 10.516 -8.258 1 97.94 59 PHE B C 1
ATOM 1473 O O . PHE B 1 59 ? 8.453 9.359 -8.672 1 97.94 59 PHE B O 1
ATOM 1480 N N . LYS B 1 60 ? 9.047 11.516 -8.797 1 97.56 60 LYS B N 1
ATOM 1481 C CA . LYS B 1 60 ? 9.852 11.281 -9.984 1 97.56 60 LYS B CA 1
ATOM 1482 C C . LYS B 1 60 ? 11.055 10.398 -9.664 1 97.56 60 LYS B C 1
ATOM 1484 O O . LYS B 1 60 ? 11.43 9.539 -10.469 1 97.56 60 LYS B O 1
ATOM 1489 N N . ASP B 1 61 ? 11.742 10.711 -8.617 1 96.56 61 ASP B N 1
ATOM 1490 C CA . ASP B 1 61 ? 12.906 9.969 -8.141 1 96.56 61 ASP B CA 1
ATOM 1491 C C . ASP B 1 61 ? 13.164 10.258 -6.66 1 96.56 61 ASP B C 1
ATOM 1493 O O . ASP B 1 61 ? 12.375 10.945 -6.008 1 96.56 61 ASP B O 1
ATOM 1497 N N . ARG B 1 62 ? 14.234 9.695 -6.117 1 95.81 62 ARG B N 1
ATOM 1498 C CA . ARG B 1 62 ? 14.555 9.828 -4.699 1 95.81 62 ARG B CA 1
ATOM 1499 C C . ARG B 1 62 ? 14.812 11.281 -4.328 1 95.81 62 ARG B C 1
ATOM 1501 O O . ARG B 1 62 ? 14.453 11.727 -3.234 1 95.81 62 ARG B O 1
ATOM 1508 N N . ASN B 1 63 ? 15.477 11.977 -5.191 1 97.75 63 ASN B N 1
ATOM 1509 C CA . ASN B 1 63 ? 15.734 13.391 -4.93 1 97.75 63 ASN B CA 1
ATOM 1510 C C . ASN B 1 63 ? 14.438 14.18 -4.805 1 97.75 63 ASN B C 1
ATOM 1512 O O . ASN B 1 63 ? 14.305 15.023 -3.914 1 97.75 63 ASN B O 1
ATOM 1516 N N . HIS B 1 64 ? 13.516 13.914 -5.727 1 98.5 64 HIS B N 1
ATOM 1517 C CA . HIS B 1 64 ? 12.203 14.539 -5.66 1 98.5 64 HIS B CA 1
ATOM 1518 C C . HIS B 1 64 ? 11.508 14.219 -4.344 1 98.5 64 HIS B C 1
ATOM 1520 O O . HIS B 1 64 ? 10.938 15.109 -3.701 1 98.5 64 HIS B O 1
ATOM 1526 N N . LEU B 1 65 ? 11.578 13.008 -3.9 1 98.19 65 LEU B N 1
ATOM 1527 C CA . LEU B 1 65 ? 10.992 12.586 -2.633 1 98.19 65 LEU B CA 1
ATOM 1528 C C . LEU B 1 65 ? 11.602 13.359 -1.468 1 98.19 65 LEU B C 1
ATOM 1530 O O . LEU B 1 65 ? 10.875 13.977 -0.685 1 98.19 65 LEU B O 1
ATOM 1534 N N . GLU B 1 66 ? 12.852 13.367 -1.396 1 98 66 GLU B N 1
ATOM 1535 C CA . GLU B 1 66 ? 13.555 14 -0.284 1 98 66 GLU B CA 1
ATOM 1536 C C . GLU B 1 66 ? 13.281 15.5 -0.248 1 98 66 GLU B C 1
ATOM 1538 O O . GLU B 1 66 ? 13.039 16.062 0.818 1 98 66 GLU B O 1
ATOM 1543 N N . THR B 1 67 ? 13.32 16.109 -1.397 1 98.44 67 THR B N 1
ATOM 1544 C CA . THR B 1 67 ? 13.094 17.547 -1.484 1 98.44 67 THR B CA 1
ATOM 1545 C C . THR B 1 67 ? 11.664 17.891 -1.084 1 98.44 67 THR B C 1
ATOM 1547 O O . THR B 1 67 ? 11.43 18.844 -0.334 1 98.44 67 THR B O 1
ATOM 1550 N N . SER B 1 68 ? 10.727 17.141 -1.595 1 98.69 68 SER B N 1
ATOM 1551 C CA . SER B 1 68 ? 9.32 17.391 -1.297 1 98.69 68 SER B CA 1
ATOM 1552 C C . SER B 1 68 ? 9.039 17.234 0.193 1 98.69 68 SER B C 1
ATOM 1554 O O . SER B 1 68 ? 8.375 18.094 0.795 1 98.69 68 SER B O 1
ATOM 1556 N N . TRP B 1 69 ? 9.578 16.188 0.772 1 98.62 69 TRP B N 1
ATOM 1557 C CA . TRP B 1 69 ? 9.359 15.984 2.201 1 98.62 69 TRP B CA 1
ATOM 1558 C C . TRP B 1 69 ? 10.039 17.078 3.018 1 98.62 69 TRP B C 1
ATOM 1560 O O . TRP B 1 69 ? 9.492 17.547 4.016 1 98.62 69 TRP B O 1
ATOM 1570 N N . ASN B 1 70 ? 11.227 17.453 2.635 1 98.56 70 ASN B N 1
ATOM 1571 C CA . ASN B 1 70 ? 11.898 18.531 3.33 1 98.56 70 ASN B CA 1
ATOM 1572 C C . ASN B 1 70 ? 11.086 19.828 3.283 1 98.56 70 ASN B C 1
ATOM 1574 O O . ASN B 1 70 ? 10.945 20.516 4.297 1 98.56 70 ASN B O 1
ATOM 1578 N N . GLN B 1 71 ? 10.555 20.125 2.135 1 98.69 71 GLN B N 1
ATOM 1579 C CA . GLN B 1 71 ? 9.727 21.312 1.979 1 98.69 71 GLN B CA 1
ATOM 1580 C C . GLN B 1 71 ? 8.445 21.203 2.795 1 98.69 71 GLN B C 1
ATOM 1582 O O . GLN B 1 71 ? 8 22.172 3.408 1 98.69 71 GLN B O 1
ATOM 1587 N N . PHE B 1 72 ? 7.871 20.078 2.816 1 98.75 72 PHE B N 1
ATOM 1588 C CA . PHE B 1 72 ? 6.66 19.844 3.584 1 98.75 72 PHE B CA 1
ATOM 1589 C C . PHE B 1 72 ? 6.91 20.047 5.074 1 98.75 72 PHE B C 1
ATOM 1591 O O . PHE B 1 72 ? 6.176 20.781 5.734 1 98.75 72 PHE B O 1
ATOM 1598 N N . PHE B 1 73 ? 8 19.453 5.59 1 98.31 73 PHE B N 1
ATOM 1599 C CA . PHE B 1 73 ? 8.242 19.469 7.027 1 98.31 73 PHE B CA 1
ATOM 1600 C C . PHE B 1 73 ? 8.672 20.844 7.508 1 98.31 73 PHE B C 1
ATOM 1602 O O . PHE B 1 73 ? 8.547 21.172 8.688 1 98.31 73 PHE B O 1
ATOM 1609 N N . THR B 1 74 ? 9.148 21.625 6.57 1 98.44 74 THR B N 1
ATOM 1610 C CA . THR B 1 74 ? 9.602 22.969 6.957 1 98.44 74 THR B CA 1
ATOM 1611 C C . THR B 1 74 ? 8.555 24.016 6.582 1 98.44 74 THR B C 1
ATOM 1613 O O . THR B 1 74 ? 8.781 25.219 6.773 1 98.44 74 THR B O 1
ATOM 1616 N N . ASP B 1 75 ? 7.422 23.641 6.035 1 98.62 75 ASP B N 1
ATOM 1617 C CA . ASP B 1 75 ? 6.312 24.531 5.711 1 98.62 75 ASP B CA 1
ATOM 1618 C C . ASP B 1 75 ? 5.668 25.094 6.977 1 98.62 75 ASP B C 1
ATOM 1620 O O . ASP B 1 75 ? 5.262 24.328 7.859 1 98.62 75 ASP B O 1
ATOM 1624 N N . GLU B 1 76 ? 5.535 26.375 7.023 1 98.44 76 GLU B N 1
ATOM 1625 C CA . GLU B 1 76 ? 5.023 27.031 8.219 1 98.44 76 GLU B CA 1
ATOM 1626 C C . GLU B 1 76 ? 3.582 26.625 8.5 1 98.44 76 GLU B C 1
ATOM 1628 O O . GLU B 1 76 ? 3.188 26.484 9.664 1 98.44 76 GLU B O 1
ATOM 1633 N N . GLU B 1 77 ? 2.848 26.484 7.434 1 98.56 77 GLU B N 1
ATOM 1634 C CA . GLU B 1 77 ? 1.47 26.047 7.629 1 98.56 77 GLU B CA 1
ATOM 1635 C C . GLU B 1 77 ? 1.417 24.656 8.242 1 98.56 77 GLU B C 1
ATOM 1637 O O . GLU B 1 77 ? 0.625 24.406 9.156 1 98.56 77 GLU B O 1
ATOM 1642 N N . TRP B 1 78 ? 2.256 23.75 7.793 1 98.69 78 TRP B N 1
ATOM 1643 C CA . TRP B 1 78 ? 2.291 22.391 8.344 1 98.69 78 TRP B CA 1
ATOM 1644 C C . TRP B 1 78 ? 2.678 22.422 9.812 1 98.69 78 TRP B C 1
ATOM 1646 O O . TRP B 1 78 ? 2.055 21.734 10.633 1 98.69 78 TRP B O 1
ATOM 1656 N N . ILE B 1 79 ? 3.715 23.203 10.148 1 98.56 79 ILE B N 1
ATOM 1657 C CA . ILE B 1 79 ? 4.203 23.266 11.523 1 98.56 79 ILE B CA 1
ATOM 1658 C C . ILE B 1 79 ? 3.084 23.734 12.445 1 98.56 79 ILE B C 1
ATOM 1660 O O . ILE B 1 79 ? 2.883 23.172 13.523 1 98.56 79 ILE B O 1
ATOM 1664 N N . LYS B 1 80 ? 2.32 24.672 11.984 1 98.5 80 LYS B N 1
ATOM 1665 C CA . LYS B 1 80 ? 1.197 25.188 12.758 1 98.5 80 LYS B CA 1
ATOM 1666 C C . LYS B 1 80 ? 0.099 24.141 12.898 1 98.5 80 LYS B C 1
ATOM 1668 O O . LYS B 1 80 ? -0.431 23.938 13.992 1 98.5 80 LYS B O 1
ATOM 1673 N N . VAL B 1 81 ? -0.224 23.531 11.797 1 98.5 81 VAL B N 1
ATOM 1674 C CA . VAL B 1 81 ? -1.274 22.516 11.781 1 98.5 81 VAL B CA 1
ATOM 1675 C C . VAL B 1 81 ? -0.907 21.375 12.719 1 98.5 81 VAL B C 1
ATOM 1677 O O . VAL B 1 81 ? -1.746 20.891 13.484 1 98.5 81 VAL B O 1
ATOM 1680 N N . LYS B 1 82 ? 0.355 20.891 12.648 1 98.38 82 LYS B N 1
ATOM 1681 C CA . LYS B 1 82 ? 0.812 19.812 13.523 1 98.38 82 LYS B CA 1
ATOM 1682 C C . LYS B 1 82 ? 0.713 20.219 14.992 1 98.38 82 LYS B C 1
ATOM 1684 O O . LYS B 1 82 ? 0.188 19.453 15.812 1 98.38 82 LYS B O 1
ATOM 1689 N N . LYS B 1 83 ? 1.147 21.422 15.305 1 98.06 83 LYS B N 1
ATOM 1690 C CA . LYS B 1 83 ? 1.1 21.922 16.672 1 98.06 83 LYS B CA 1
ATOM 1691 C C . LYS B 1 83 ? -0.338 22 17.172 1 98.06 83 LYS B C 1
ATOM 1693 O O . LYS B 1 83 ? -0.647 21.531 18.281 1 98.06 83 LYS B O 1
ATOM 1698 N N . GLU B 1 84 ? -1.212 22.562 16.375 1 98.25 84 GLU B N 1
ATOM 1699 C CA . GLU B 1 84 ? -2.604 22.766 16.766 1 98.25 84 GLU B CA 1
ATOM 1700 C C . GLU B 1 84 ? -3.336 21.438 16.906 1 98.25 84 GLU B C 1
ATOM 1702 O O . GLU B 1 84 ? -4.125 21.25 17.844 1 98.25 84 GLU B O 1
ATOM 1707 N N . SER B 1 85 ? -3.102 20.5 16 1 98.06 85 SER B N 1
ATOM 1708 C CA . SER B 1 85 ? -3.807 19.234 16.031 1 98.06 85 SER B CA 1
ATOM 1709 C C . SER B 1 85 ? -3.348 18.359 17.203 1 98.06 85 SER B C 1
ATOM 1711 O O . SER B 1 85 ? -4.07 17.469 17.641 1 98.06 85 SER B O 1
ATOM 1713 N N . GLU B 1 86 ? -2.172 18.641 17.734 1 98.06 86 GLU B N 1
ATOM 1714 C CA . GLU B 1 86 ? -1.624 17.797 18.797 1 98.06 86 GLU B CA 1
ATOM 1715 C C . GLU B 1 86 ? -1.675 18.5 20.156 1 98.06 86 GLU B C 1
ATOM 1717 O O . GLU B 1 86 ? -0.992 18.094 21.094 1 98.06 86 GLU B O 1
ATOM 1722 N N . LYS B 1 87 ? -2.438 19.578 20.219 1 97.06 87 LYS B N 1
ATOM 1723 C CA . LYS B 1 87 ? -2.547 20.344 21.453 1 97.06 87 LYS B CA 1
ATOM 1724 C C . LYS B 1 87 ? -3.02 19.453 22.609 1 97.06 87 LYS B C 1
ATOM 1726 O O . LYS B 1 87 ? -2.633 19.672 23.766 1 97.06 87 LYS B O 1
ATOM 1731 N N . ASN B 1 88 ? -3.846 18.422 22.375 1 96.75 88 ASN B N 1
ATOM 1732 C CA . ASN B 1 88 ? -4.367 17.5 23.375 1 96.75 88 ASN B CA 1
ATOM 1733 C C . ASN B 1 88 ? -3.623 16.172 23.375 1 96.75 88 ASN B C 1
ATOM 1735 O O . ASN B 1 88 ? -4.203 15.133 23.703 1 96.75 88 ASN B O 1
ATOM 1739 N N . GLY B 1 89 ? -2.344 16.188 22.844 1 97.44 89 GLY B N 1
ATOM 1740 C CA . GLY B 1 89 ? -1.517 14.992 22.828 1 97.44 89 GLY B CA 1
ATOM 1741 C C . GLY B 1 89 ? -1.163 14.539 21.422 1 97.44 89 GLY B C 1
ATOM 1742 O O . GLY B 1 89 ? -1.789 14.969 20.438 1 97.44 89 GLY B O 1
ATOM 1743 N N . PRO B 1 90 ? -0.28 13.648 21.406 1 97.75 90 PRO B N 1
ATOM 1744 C CA . PRO B 1 90 ? 0.154 13.164 20.094 1 97.75 90 PRO B CA 1
ATOM 1745 C C . PRO B 1 90 ? -0.935 12.383 19.359 1 97.75 90 PRO B C 1
ATOM 1747 O O . PRO B 1 90 ? -1.731 11.688 20 1 97.75 90 PRO B O 1
ATOM 1750 N N . LEU B 1 91 ? -0.942 12.484 18.047 1 97.62 91 LEU B N 1
ATOM 1751 C CA . LEU B 1 91 ? -1.936 11.781 17.25 1 97.62 91 LEU B CA 1
ATOM 1752 C C . LEU B 1 91 ? -1.37 10.469 16.703 1 97.62 91 LEU B C 1
ATOM 1754 O O . LEU B 1 91 ? -2.117 9.523 16.469 1 97.62 91 LEU B O 1
ATOM 1758 N N . VAL B 1 92 ? -0.017 10.461 16.578 1 97.5 92 VAL B N 1
ATOM 1759 C CA . VAL B 1 92 ? 0.614 9.367 15.836 1 97.5 92 VAL B CA 1
ATOM 1760 C C . VAL B 1 92 ? 1.541 8.586 16.766 1 97.5 92 VAL B C 1
ATOM 1762 O O . VAL B 1 92 ? 2.428 9.164 17.406 1 97.5 92 VAL B O 1
ATOM 1765 N N . ALA B 1 93 ? 1.309 7.305 16.891 1 96.5 93 ALA B N 1
ATOM 1766 C CA . ALA B 1 93 ? 2.162 6.422 17.688 1 96.5 93 ALA B CA 1
ATOM 1767 C C . ALA B 1 93 ? 3.389 5.988 16.875 1 96.5 93 ALA B C 1
ATOM 1769 O O . ALA B 1 93 ? 4.441 5.703 17.453 1 96.5 93 ALA B O 1
ATOM 1770 N N . GLY B 1 94 ? 3.246 5.898 15.492 1 96.62 94 GLY B N 1
ATOM 1771 C CA . GLY B 1 94 ? 4.359 5.504 14.648 1 96.62 94 GLY B CA 1
ATOM 1772 C C . GLY B 1 94 ? 4.059 5.641 13.164 1 96.62 94 GLY B C 1
ATOM 1773 O O . GLY B 1 94 ? 2.898 5.586 12.758 1 96.62 94 GLY B O 1
ATOM 1774 N N . 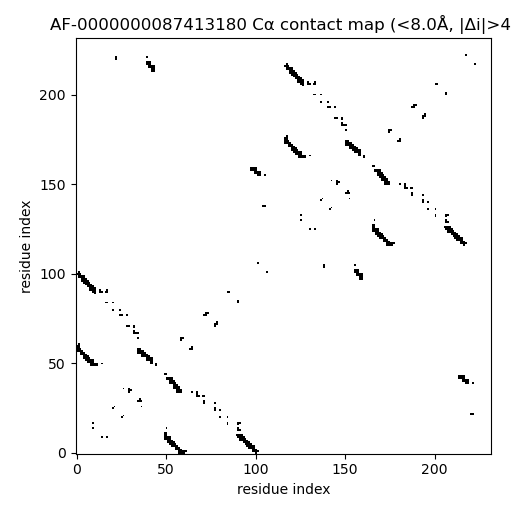VAL B 1 95 ? 5.121 5.902 12.406 1 97.12 95 VAL B N 1
ATOM 1775 C CA . VAL B 1 95 ? 5.043 5.953 10.953 1 97.12 95 VAL B CA 1
ATOM 1776 C C . VAL B 1 95 ? 6.082 5.016 10.344 1 97.12 95 VAL B C 1
ATOM 1778 O O . VAL B 1 95 ? 7.238 4.996 10.781 1 97.12 95 VAL B O 1
ATOM 1781 N N . LYS B 1 96 ? 5.684 4.219 9.445 1 96.44 96 LYS B N 1
ATOM 1782 C CA . LYS B 1 96 ? 6.617 3.436 8.641 1 96.44 96 LYS B CA 1
ATOM 1783 C C . LYS B 1 96 ? 6.562 3.846 7.176 1 96.44 96 LYS B C 1
ATOM 1785 O O . LYS B 1 96 ? 5.492 3.84 6.562 1 96.44 96 LYS B O 1
ATOM 1790 N N . SER B 1 97 ? 7.699 4.195 6.719 1 96.81 97 SER B N 1
ATOM 1791 C CA . SER B 1 97 ? 7.848 4.578 5.316 1 96.81 97 SER B CA 1
ATOM 1792 C C . SER B 1 97 ? 8.57 3.496 4.523 1 96.81 97 SER B C 1
ATOM 1794 O O . SER B 1 97 ? 9.609 2.994 4.953 1 96.81 97 SER B O 1
ATOM 1796 N N . THR B 1 98 ? 8.016 3.119 3.354 1 96 98 THR B N 1
ATOM 1797 C CA . THR B 1 98 ? 8.633 2.141 2.463 1 96 98 THR B CA 1
ATOM 1798 C C . THR B 1 98 ? 8.719 2.684 1.04 1 96 98 THR B C 1
ATOM 1800 O O . THR B 1 98 ? 7.703 3.051 0.448 1 96 98 THR B O 1
ATOM 1803 N N . ILE B 1 99 ? 9.945 2.719 0.504 1 96.69 99 ILE B N 1
ATOM 1804 C CA . ILE B 1 99 ? 10.125 3.139 -0.88 1 96.69 99 ILE B CA 1
ATOM 1805 C C . ILE B 1 99 ? 9.914 1.948 -1.813 1 96.69 99 ILE B C 1
ATOM 1807 O O . ILE B 1 99 ? 10.484 0.875 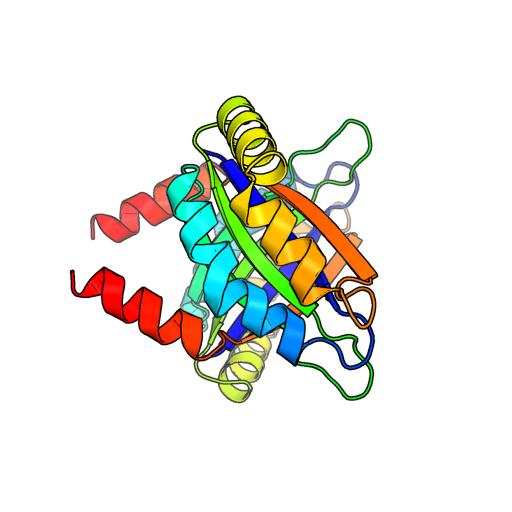-1.595 1 96.69 99 ILE B O 1
ATOM 1811 N N . LEU B 1 100 ? 9.07 2.176 -2.812 1 95.88 100 LEU B N 1
ATOM 1812 C CA . LEU B 1 100 ? 8.602 1.099 -3.678 1 95.88 100 LEU B CA 1
ATOM 1813 C C . LEU B 1 100 ? 8.914 1.4 -5.141 1 95.88 100 LEU B C 1
ATOM 1815 O O . LEU B 1 100 ? 8.883 2.559 -5.559 1 95.88 100 LEU B O 1
ATOM 1819 N N . ARG B 1 101 ? 9.18 0.316 -5.867 1 94.38 101 ARG B N 1
ATOM 1820 C CA . ARG B 1 101 ? 9.375 0.406 -7.312 1 94.38 101 ARG B CA 1
ATOM 1821 C C . ARG B 1 101 ? 8.516 -0.619 -8.047 1 94.38 101 ARG B C 1
ATOM 1823 O O . ARG B 1 101 ? 8.398 -1.766 -7.609 1 94.38 101 ARG B O 1
ATOM 1830 N N . THR B 1 102 ? 7.996 -0.19 -9.125 1 94.19 102 THR B N 1
ATOM 1831 C CA . THR B 1 102 ? 7.234 -1.105 -9.961 1 94.19 102 THR B CA 1
ATOM 1832 C C . THR B 1 102 ? 8.172 -1.945 -10.828 1 94.19 102 THR B C 1
ATOM 1834 O O . THR B 1 102 ? 9.008 -1.404 -11.555 1 94.19 102 THR B O 1
ATOM 1837 N N . PRO B 1 103 ? 8.008 -3.232 -10.703 1 93.5 103 PRO B N 1
ATOM 1838 C CA . PRO B 1 103 ? 8.875 -4.047 -11.562 1 93.5 103 PRO B CA 1
ATOM 1839 C C . PRO B 1 103 ? 8.523 -3.918 -13.039 1 93.5 103 PRO B C 1
ATOM 1841 O O . PRO B 1 103 ? 7.395 -3.557 -13.383 1 93.5 103 PRO B O 1
ATOM 1844 N N . ALA B 1 104 ? 9.398 -4.289 -13.938 1 89.5 104 ALA B N 1
ATOM 1845 C CA . ALA B 1 104 ? 9.312 -4.07 -15.383 1 89.5 104 ALA B CA 1
ATOM 1846 C C . ALA B 1 104 ? 8.109 -4.797 -15.969 1 89.5 104 ALA B C 1
ATOM 1848 O O . ALA B 1 104 ? 7.406 -4.258 -16.828 1 89.5 104 ALA B O 1
ATOM 1849 N N . PHE B 1 105 ? 7.797 -5.953 -15.516 1 90.5 105 PHE B N 1
ATOM 1850 C CA . PHE B 1 105 ? 6.738 -6.754 -16.125 1 90.5 105 PHE B CA 1
ATOM 1851 C C . PHE B 1 105 ? 5.371 -6.141 -15.844 1 90.5 105 PHE B C 1
ATOM 1853 O O . PHE B 1 105 ? 4.418 -6.383 -16.594 1 90.5 105 PHE B O 1
ATOM 1860 N N . PHE B 1 106 ? 5.281 -5.391 -14.766 1 90.62 106 PHE B N 1
ATOM 1861 C CA . PHE B 1 106 ? 3.996 -4.805 -14.398 1 90.62 106 PHE B CA 1
ATOM 1862 C C . PHE B 1 106 ? 3.807 -3.451 -15.07 1 90.62 106 PHE B C 1
ATOM 1864 O O . PHE B 1 106 ? 2.676 -3.033 -15.32 1 90.62 106 PHE B O 1
ATOM 1871 N N . ARG B 1 107 ? 4.805 -2.746 -15.305 1 78.69 107 ARG B N 1
ATOM 1872 C CA . ARG B 1 107 ? 4.742 -1.464 -16 1 78.69 107 ARG B CA 1
ATOM 1873 C C . ARG B 1 107 ? 4.223 -1.637 -17.422 1 78.69 107 ARG B C 1
ATOM 1875 O O . ARG B 1 107 ? 3.43 -0.826 -17.906 1 78.69 107 ARG B O 1
ATOM 1882 N N . GLU B 1 108 ? 4.664 -2.676 -17.969 1 67.44 108 GLU B N 1
ATOM 1883 C CA . GLU B 1 108 ? 4.332 -2.965 -19.359 1 67.44 108 GLU B CA 1
ATOM 1884 C C . GLU B 1 108 ? 2.887 -3.438 -19.484 1 67.44 108 GLU B C 1
ATOM 1886 O O . GLU B 1 108 ? 2.207 -3.098 -20.469 1 67.44 108 GLU B O 1
ATOM 1891 N N . GLY B 1 109 ? 2.482 -4.18 -18.5 1 56.5 109 GLY B N 1
ATOM 1892 C CA . GLY B 1 109 ? 1.108 -4.656 -18.547 1 56.5 109 GLY B CA 1
ATOM 1893 C C . GLY B 1 109 ? 0.089 -3.557 -18.312 1 56.5 109 GLY B C 1
ATOM 1894 O O . GLY B 1 109 ? -1.008 -3.592 -18.875 1 56.5 109 GLY B O 1
ATOM 1895 N N . HIS B 1 110 ? 0.458 -2.623 -17.328 1 56.59 110 HIS B N 1
ATOM 1896 C CA . HIS B 1 110 ? -0.428 -1.487 -17.109 1 56.59 110 HIS B CA 1
ATOM 1897 C C . HIS B 1 110 ? -0.458 -0.557 -18.312 1 56.59 110 HIS B C 1
ATOM 1899 O O . HIS B 1 110 ? -1.492 0.042 -18.609 1 56.59 110 HIS B O 1
ATOM 1905 N N . GLU B 1 111 ? 0.697 -0.416 -18.891 1 44.16 111 GLU B N 1
ATOM 1906 C CA . GLU B 1 111 ? 0.709 0.357 -20.125 1 44.16 111 GLU B CA 1
ATOM 1907 C C . GLU B 1 111 ? -0.139 -0.312 -21.203 1 44.16 111 GLU B C 1
ATOM 1909 O O . GLU B 1 111 ? -0.774 0.367 -22.016 1 44.16 111 GLU B O 1
ATOM 1914 N N . GLU B 1 112 ? -0.053 -1.54 -21.203 1 43.84 112 GLU B N 1
ATOM 1915 C CA . GLU B 1 112 ? -0.824 -2.277 -22.203 1 43.84 112 GLU B CA 1
ATOM 1916 C C . GLU B 1 112 ? -2.318 -2.211 -21.906 1 43.84 112 GLU B C 1
ATOM 1918 O O . GLU B 1 112 ? -3.139 -2.156 -22.828 1 43.84 112 GLU B O 1
ATOM 1923 N N . ARG B 1 113 ? -2.738 -2.258 -20.812 1 40.09 113 ARG B N 1
ATOM 1924 C CA . ARG B 1 113 ? -4.16 -2.145 -20.5 1 40.09 113 ARG B CA 1
ATOM 1925 C C . ARG B 1 113 ? -4.68 -0.743 -20.812 1 40.09 113 ARG B C 1
ATOM 1927 O O . ARG B 1 113 ? -5.879 -0.551 -21.031 1 40.09 113 ARG B O 1
ATOM 1934 N N . ARG B 1 114 ? -3.904 0.291 -20.594 1 39.66 114 ARG B N 1
ATOM 1935 C CA . ARG B 1 114 ? -4.344 1.607 -21.047 1 39.66 114 ARG B CA 1
ATOM 1936 C C . ARG B 1 114 ? -4.496 1.644 -22.562 1 39.66 114 ARG B C 1
ATOM 1938 O O . ARG B 1 114 ? -5.086 2.578 -23.109 1 39.66 114 ARG B O 1
ATOM 1945 N N . ARG B 1 115 ? -3.77 0.963 -23.266 1 38.75 115 ARG B N 1
ATOM 1946 C CA . ARG B 1 115 ? -3.877 0.989 -24.719 1 38.75 115 ARG B CA 1
ATOM 1947 C C . ARG B 1 115 ? -5.016 0.096 -25.203 1 38.75 115 ARG B C 1
ATOM 1949 O O . ARG B 1 115 ? -5.359 0.102 -26.391 1 38.75 115 ARG B O 1
ATOM 1956 N N . GLU B 1 116 ? -5.441 -0.693 -24.422 1 30.91 116 GLU B N 1
ATOM 1957 C CA . GLU B 1 116 ? -6.605 -1.398 -24.953 1 30.91 116 GLU B CA 1
ATOM 1958 C C . GLU B 1 116 ? -7.891 -0.633 -24.656 1 30.91 116 GLU B C 1
ATOM 1960 O O . GLU B 1 116 ? -8.039 -0.039 -23.578 1 30.91 116 GLU B O 1
#

InterPro domains:
  IPR011008 Dimeric alpha-beta barrel [SSF54909] (1-105)
  IPR012577 NIPSNAP [PF07978] (3-103)